Protein AF-A0A0B7NS24-F1 (afdb_monomer)

Secondary structure (DSSP, 8-state):
-------TT-GGG-HHHH---HHHHHHHHHSS-TTT--HHHHHHHHHHH-TTS---HHHHHHHHHHHHHHHHTT--HHHHHHHHHHT-TTEEEEEEE-TTS-EEEEEEEEHHHHHHTTS-EEEEEEE-TTS-EEEEEEEE-SSS-HHHHHHHHHHHHHHH-SS---SEEEE-S-HHHHHHHHHH-TTSEEEE-HHHHHHHHGGGGGTS---HHHHHHHHHHHHHHHHS--SHHHHHHHHHHHHTSGGG-----

Foldseek 3Di:
DDDDPPPPPPCCPDPVLLADDPVLVVVCVPPPPLVRDDLVVSVVVCCVVCVVGDHDSVSSVVVSVVVVCVLCVPPDPVVVVVVVQVPDPQKDWDFDADPVRHTDDIGMDGNVVVVLVVFDKAWDWDADPVRDIDGQDIDTFNDLALVSLLVVVLVCCVPVPPPHDAQEDEEAPSPSNVVSCCVNPVNHHYHHDPVNVLVVLVVCCVVLVDDPVVSVVLSVLVVCLVVVDPDPVSNVVSVCVSCPPPSNDDDPD

Sequence (253 aa):
MHNHPCEERDVVGHIANRTLSKKHLDFPREQIGVFSVKPAALLEALRHDFPENNFYIKSVYNAVAKLRAEVLDGRTPVQMLVDLVTGMTDYSFDIKFNQDGKMKCFFFAYNPSVERMKMPFLEAVGMNSENKTFFLCGCFLTNEAEEDYRWAIKKMKEICFIDISPSVIATDRELSLIAAINDELPQAVHLLCRWHRKKHNSKMKTRLNLSGKRINELLSMWTSAVHNSFTEDDWNENFAIFAGQPEFQFEDG

InterPro domains:
  IPR018289 MULE transposase domain [PF10551] (116-198)
  IPR052579 Zinc finger SWIM domain-containing protein [PTHR31569] (2-238)

Organism: NCBI:txid35722

Nearest PDB structures (foldseek):
  4fgs-assembly1_D  TM=4.160E-01  e=1.331E+00  Rhizobium etli CFN 42
  7rd1-assembly1_R  TM=3.097E-01  e=8.943E+00  Chimpanzee adenovirus Y25

Radius of gyration: 34.34 Å; Cα contacts (8 Å, |Δi|>4): 220; chains: 1; bounding box: 107×38×84 Å

pLDDT: mean 79.61, std 13.44, range [38.34, 95.75]

Mean predicted aligned error: 16.28 Å

Structure (mmCIF, N/CA/C/O backbone):
data_AF-A0A0B7NS24-F1
#
_entry.id   AF-A0A0B7NS24-F1
#
loop_
_atom_site.group_PDB
_atom_site.id
_atom_site.type_symbol
_atom_site.label_atom_id
_atom_site.label_alt_id
_atom_site.label_comp_id
_atom_site.label_asym_id
_atom_site.label_entity_id
_atom_site.label_seq_id
_atom_site.pdbx_PDB_ins_code
_atom_site.Cartn_x
_atom_site.Cartn_y
_atom_site.Cartn_z
_atom_site.occupancy
_atom_site.B_iso_or_equiv
_atom_site.auth_seq_id
_atom_site.auth_comp_id
_atom_site.auth_asym_id
_atom_site.auth_atom_id
_atom_site.pdbx_PDB_model_num
ATOM 1 N N . MET A 1 1 ? 62.484 12.732 -51.822 1.00 38.34 1 MET A N 1
ATOM 2 C CA . MET A 1 1 ? 62.609 11.552 -50.941 1.00 38.34 1 MET A CA 1
ATOM 3 C C . MET A 1 1 ? 62.855 12.062 -49.534 1.00 38.34 1 MET A C 1
ATOM 5 O O . MET A 1 1 ? 63.893 12.672 -49.318 1.00 38.34 1 MET A O 1
ATOM 9 N N . HIS A 1 2 ? 61.902 11.901 -48.616 1.00 40.22 2 HIS A N 1
ATOM 10 C CA . HIS A 1 2 ? 62.136 12.196 -47.201 1.00 40.22 2 HIS A CA 1
ATOM 11 C C . HIS A 1 2 ? 62.599 10.905 -46.526 1.00 40.22 2 HIS A C 1
ATOM 13 O O . HIS A 1 2 ? 61.880 9.911 -46.533 1.00 40.22 2 HIS A O 1
ATOM 19 N N . ASN A 1 3 ? 63.843 10.924 -46.048 1.00 53.75 3 ASN A N 1
ATOM 20 C CA . ASN A 1 3 ? 64.601 9.773 -45.570 1.00 53.75 3 ASN A CA 1
ATOM 21 C C . ASN A 1 3 ? 64.670 9.790 -44.033 1.00 53.75 3 ASN A C 1
ATOM 23 O O . ASN A 1 3 ? 65.737 9.973 -43.455 1.00 53.75 3 ASN A O 1
ATOM 27 N N . HIS A 1 4 ? 63.513 9.670 -43.381 1.00 59.62 4 HIS A N 1
ATOM 28 C CA . HIS A 1 4 ? 63.420 9.453 -41.937 1.00 59.62 4 HIS A CA 1
ATOM 29 C C . HIS A 1 4 ? 62.715 8.110 -41.694 1.00 59.62 4 HIS A C 1
ATOM 31 O O . HIS A 1 4 ? 61.704 7.850 -42.354 1.00 59.62 4 HIS A O 1
ATOM 37 N N . PRO A 1 5 ? 63.215 7.243 -40.794 1.00 47.03 5 PRO A N 1
ATOM 38 C CA . PRO A 1 5 ? 62.527 6.004 -40.442 1.00 47.03 5 PRO A CA 1
ATOM 39 C C . PRO A 1 5 ? 61.163 6.337 -39.826 1.00 47.03 5 PRO A C 1
ATOM 41 O O . PRO A 1 5 ? 61.061 7.226 -38.990 1.00 47.03 5 PRO A O 1
ATOM 44 N N . CYS A 1 6 ? 60.097 5.677 -40.273 1.00 46.72 6 CYS A N 1
ATOM 45 C CA . CYS A 1 6 ? 58.751 5.897 -39.743 1.00 46.72 6 CYS A CA 1
ATOM 46 C C . CYS A 1 6 ? 58.766 5.678 -38.220 1.00 46.72 6 CYS A C 1
ATOM 48 O O . CYS A 1 6 ? 58.981 4.554 -37.771 1.00 46.72 6 CYS A O 1
ATOM 50 N N . GLU A 1 7 ? 58.618 6.745 -37.429 1.00 44.41 7 GLU A N 1
ATOM 51 C CA . GLU A 1 7 ? 58.549 6.604 -35.977 1.00 44.41 7 GLU A CA 1
ATOM 52 C C . GLU A 1 7 ? 57.244 5.889 -35.624 1.00 44.41 7 GLU A C 1
ATOM 54 O O . GLU A 1 7 ? 56.155 6.357 -35.957 1.00 44.41 7 GLU A O 1
ATOM 59 N N . GLU A 1 8 ? 57.346 4.781 -34.891 1.00 48.16 8 GLU A N 1
ATOM 60 C CA . GLU A 1 8 ? 56.234 3.974 -34.362 1.00 48.16 8 GLU A CA 1
ATOM 61 C C . GLU A 1 8 ? 55.285 4.740 -33.410 1.00 48.16 8 GLU A C 1
ATOM 63 O O . GLU A 1 8 ? 54.467 4.137 -32.724 1.00 48.16 8 GLU A O 1
ATOM 68 N N . ARG A 1 9 ? 55.350 6.075 -33.338 1.00 44.09 9 ARG A N 1
ATOM 69 C CA . ARG A 1 9 ? 54.463 6.906 -32.508 1.00 44.09 9 ARG A CA 1
ATOM 70 C C . ARG A 1 9 ? 53.317 7.559 -33.274 1.00 44.09 9 ARG A C 1
ATOM 72 O O . ARG A 1 9 ? 52.380 8.027 -32.635 1.00 44.09 9 ARG A O 1
ATOM 79 N N . ASP A 1 10 ? 53.307 7.491 -34.605 1.00 44.72 10 ASP A N 1
ATOM 80 C CA . ASP A 1 10 ? 52.204 8.011 -35.434 1.00 44.72 10 ASP A CA 1
ATOM 81 C C . ASP A 1 10 ? 51.151 6.948 -35.818 1.00 44.72 10 ASP A C 1
ATOM 83 O O . ASP A 1 10 ? 50.311 7.132 -36.703 1.00 44.72 10 ASP A O 1
ATOM 87 N N . VAL A 1 11 ? 51.111 5.824 -35.094 1.00 47.53 11 VAL A N 1
ATOM 88 C CA . VAL A 1 11 ? 50.110 4.754 -35.298 1.00 47.53 11 VAL A CA 1
ATOM 89 C C . VAL A 1 11 ? 48.695 5.161 -34.864 1.00 47.53 11 VAL A C 1
ATOM 91 O O . VAL A 1 11 ? 47.718 4.491 -35.202 1.00 47.53 11 VAL A O 1
ATOM 94 N N . VAL A 1 12 ? 48.538 6.286 -34.159 1.00 46.81 12 VAL A N 1
ATOM 95 C CA . VAL A 1 12 ? 47.229 6.826 -33.735 1.00 46.81 12 VAL A CA 1
ATOM 96 C C . VAL A 1 12 ? 46.394 7.293 -34.944 1.00 46.81 12 VAL A C 1
ATOM 98 O O . VAL A 1 12 ? 45.161 7.346 -34.897 1.00 46.81 12 VAL A O 1
ATOM 101 N N . GLY A 1 13 ? 47.051 7.594 -36.070 1.00 43.78 13 GLY A N 1
ATOM 102 C CA . GLY A 1 13 ? 46.408 7.976 -37.327 1.00 43.78 13 GLY A CA 1
ATOM 103 C C . GLY A 1 13 ? 45.952 6.808 -38.207 1.00 43.78 13 GLY A C 1
ATOM 104 O O . GLY A 1 13 ? 45.160 7.033 -39.126 1.00 43.78 13 GLY A O 1
ATOM 105 N N . HIS A 1 14 ? 46.413 5.579 -37.946 1.00 52.12 14 HIS A N 1
ATOM 106 C CA . HIS A 1 14 ? 46.183 4.445 -38.841 1.00 52.12 14 HIS A CA 1
ATOM 107 C C . HIS A 1 14 ? 44.701 4.039 -38.883 1.00 52.12 14 HIS A C 1
ATOM 109 O O . HIS A 1 14 ? 44.049 3.865 -37.855 1.00 52.12 14 HIS A O 1
ATOM 115 N N . ILE A 1 15 ? 44.170 3.837 -40.095 1.00 49.62 15 ILE A N 1
ATOM 116 C CA . ILE A 1 15 ? 42.769 3.450 -40.363 1.00 49.62 15 ILE A CA 1
ATOM 117 C C . ILE A 1 15 ? 42.358 2.192 -39.571 1.00 49.62 15 ILE A C 1
ATOM 119 O O . ILE A 1 15 ? 41.221 2.096 -39.105 1.00 49.62 15 ILE A O 1
ATOM 123 N N . ALA A 1 16 ? 43.303 1.275 -39.343 1.00 49.06 16 ALA A N 1
ATOM 124 C CA . ALA A 1 16 ? 43.114 0.071 -38.534 1.00 49.06 16 ALA A CA 1
ATOM 125 C C . ALA A 1 16 ? 42.711 0.375 -37.074 1.00 49.06 16 ALA A C 1
ATOM 127 O O . ALA A 1 16 ? 41.849 -0.307 -36.533 1.00 49.06 16 ALA A O 1
ATOM 128 N N . ASN A 1 17 ? 43.234 1.454 -36.479 1.00 50.22 17 ASN A N 1
ATOM 129 C CA . ASN A 1 17 ? 42.941 1.872 -35.100 1.00 50.22 17 ASN A CA 1
ATOM 130 C C . ASN A 1 17 ? 41.692 2.766 -34.991 1.00 50.22 17 ASN A C 1
ATOM 132 O O . ASN A 1 17 ? 41.208 3.059 -33.900 1.00 50.22 17 ASN A O 1
ATOM 136 N N . ARG A 1 18 ? 41.138 3.212 -36.127 1.00 55.62 18 ARG A N 1
ATOM 137 C CA . ARG A 1 18 ? 39.944 4.074 -36.180 1.00 55.62 18 ARG A CA 1
ATOM 138 C C . ARG A 1 18 ? 38.639 3.306 -36.363 1.00 55.62 18 ARG A C 1
ATOM 140 O O . ARG A 1 18 ? 37.575 3.925 -36.272 1.00 55.62 18 ARG A O 1
ATOM 147 N N . THR A 1 19 ? 38.705 1.999 -36.606 1.00 58.78 19 THR A N 1
ATOM 148 C CA . THR A 1 19 ? 37.559 1.195 -37.040 1.00 58.78 19 THR A CA 1
ATOM 149 C C . THR A 1 19 ? 37.218 0.145 -35.987 1.00 58.78 19 THR A C 1
ATOM 151 O O . THR A 1 19 ? 38.017 -0.737 -35.688 1.00 58.78 19 THR A O 1
ATOM 154 N N . LEU A 1 20 ? 36.022 0.233 -35.402 1.00 70.4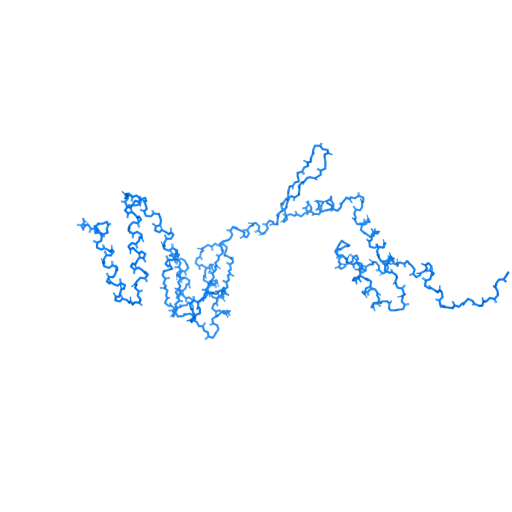4 20 LEU A N 1
ATOM 155 C CA . LEU A 1 20 ? 35.529 -0.786 -34.476 1.00 70.44 20 LEU A CA 1
ATOM 156 C C . LEU A 1 20 ? 35.141 -2.042 -35.271 1.00 70.44 20 LEU A C 1
ATOM 158 O O . LEU A 1 20 ? 34.358 -1.962 -36.218 1.00 70.44 20 LEU A O 1
ATOM 162 N N . SER A 1 21 ? 35.720 -3.188 -34.910 1.00 70.25 21 SER A N 1
ATOM 163 C CA . SER A 1 21 ? 35.422 -4.481 -35.529 1.00 70.25 21 SER A CA 1
ATOM 164 C C . SER A 1 21 ? 34.052 -5.003 -35.083 1.00 70.25 21 SER A C 1
ATOM 166 O O . SER A 1 21 ? 33.511 -4.554 -34.073 1.00 70.25 21 SER A O 1
ATOM 168 N N . LYS A 1 22 ? 33.503 -5.993 -35.802 1.00 68.31 22 LYS A N 1
ATOM 169 C CA . LYS A 1 22 ? 32.237 -6.651 -35.432 1.00 68.31 22 LYS A CA 1
ATOM 170 C C . LYS A 1 22 ? 32.274 -7.176 -33.985 1.00 68.31 22 LYS A C 1
ATOM 172 O O . LYS A 1 22 ? 31.376 -6.867 -33.218 1.00 68.31 22 LYS A O 1
ATOM 177 N N . LYS A 1 23 ? 33.403 -7.773 -33.584 1.00 70.44 23 LYS A N 1
ATOM 178 C CA . LYS A 1 23 ? 33.679 -8.261 -32.220 1.00 70.44 23 LYS A CA 1
ATOM 179 C C . LYS A 1 23 ? 33.574 -7.179 -31.135 1.00 70.44 23 LYS A C 1
ATOM 181 O O . LYS A 1 23 ? 33.154 -7.471 -30.026 1.00 70.44 23 LYS A O 1
ATOM 186 N N . HIS A 1 24 ? 33.938 -5.931 -31.445 1.00 71.75 24 HIS A N 1
ATOM 187 C CA . HIS A 1 24 ? 33.823 -4.802 -30.507 1.00 71.75 24 HIS A CA 1
ATOM 188 C C . HIS A 1 24 ? 32.382 -4.265 -30.401 1.00 71.75 24 HIS A C 1
ATOM 190 O O . HIS A 1 24 ? 32.064 -3.517 -29.480 1.00 71.75 24 HIS A O 1
ATOM 196 N N . LEU A 1 25 ? 31.522 -4.599 -31.369 1.00 69.19 25 LEU A N 1
ATOM 197 C CA . LEU A 1 25 ? 30.140 -4.123 -31.472 1.00 69.19 25 LEU A CA 1
ATOM 198 C C . LEU A 1 25 ? 29.107 -5.191 -31.091 1.00 69.19 25 LEU A C 1
ATOM 200 O O . LEU A 1 25 ? 27.937 -4.851 -30.925 1.00 69.19 25 LEU A O 1
ATOM 204 N N . ASP A 1 26 ? 29.526 -6.445 -30.916 1.00 69.44 26 ASP A N 1
ATOM 205 C CA . ASP A 1 26 ? 28.668 -7.528 -30.428 1.00 69.44 26 ASP A CA 1
ATOM 206 C C . ASP A 1 26 ? 28.283 -7.293 -28.947 1.00 69.44 26 ASP A C 1
ATOM 208 O O . ASP A 1 26 ? 27.108 -7.379 -28.599 1.00 69.44 26 ASP A O 1
ATOM 212 N N . PHE A 1 27 ? 29.212 -6.806 -28.110 1.00 63.75 27 PHE A N 1
ATOM 213 C CA . PHE A 1 27 ? 28.950 -6.425 -26.708 1.00 63.75 27 PHE A CA 1
ATOM 214 C C . PHE A 1 27 ? 27.787 -5.414 -26.526 1.00 63.75 27 PHE A C 1
ATOM 216 O O . PHE A 1 27 ? 26.841 -5.711 -25.792 1.00 63.75 27 PHE A O 1
ATOM 223 N N . PRO A 1 28 ? 27.764 -4.245 -27.210 1.00 61.16 28 PRO A N 1
ATOM 224 C CA . PRO A 1 28 ? 26.630 -3.319 -27.135 1.00 61.16 28 PRO A CA 1
ATOM 225 C C . PRO A 1 28 ? 25.365 -3.793 -27.869 1.00 61.16 28 PRO A C 1
ATOM 227 O O . PRO A 1 28 ? 24.331 -3.148 -27.725 1.00 61.16 28 PRO A O 1
ATOM 230 N N . ARG A 1 29 ? 25.414 -4.868 -28.669 1.00 63.94 29 ARG A N 1
ATOM 231 C CA . ARG A 1 29 ? 24.218 -5.468 -29.289 1.00 63.94 29 ARG A CA 1
ATOM 232 C C . ARG A 1 29 ? 23.531 -6.480 -28.373 1.00 63.94 29 ARG A C 1
ATOM 234 O O . ARG A 1 29 ? 22.312 -6.588 -28.430 1.00 63.94 29 ARG A O 1
ATOM 241 N N . GLU A 1 30 ? 24.294 -7.199 -27.554 1.00 61.00 30 GLU A N 1
ATOM 242 C CA . GLU A 1 30 ? 23.791 -8.338 -26.778 1.00 61.00 30 GLU A CA 1
ATOM 243 C C . GLU A 1 30 ? 23.270 -7.972 -25.381 1.00 61.00 30 GLU A C 1
ATOM 245 O O . GLU A 1 30 ? 22.311 -8.590 -24.927 1.00 61.00 30 GLU A O 1
ATOM 250 N N . GLN A 1 31 ? 23.853 -6.982 -24.690 1.00 50.72 31 GLN A N 1
ATOM 251 C CA . GLN A 1 31 ? 23.530 -6.751 -23.267 1.00 50.72 31 GLN A CA 1
ATOM 252 C C . GLN A 1 31 ? 22.796 -5.448 -22.939 1.00 50.72 31 GLN A C 1
ATOM 254 O O . GLN A 1 31 ? 22.268 -5.306 -21.837 1.00 50.72 31 GLN A O 1
ATOM 259 N N . ILE A 1 32 ? 22.738 -4.474 -23.846 1.00 49.44 32 ILE A N 1
ATOM 260 C CA . ILE A 1 32 ? 22.174 -3.154 -23.542 1.00 49.44 32 ILE A CA 1
ATOM 261 C C . ILE A 1 32 ? 21.506 -2.644 -24.807 1.00 49.44 32 ILE A C 1
ATOM 263 O O . ILE A 1 32 ? 22.181 -2.473 -25.815 1.00 49.44 32 ILE A O 1
ATOM 267 N N . GLY A 1 33 ? 20.198 -2.370 -24.778 1.00 63.25 33 GLY A N 1
ATOM 268 C CA . GLY A 1 33 ? 19.506 -1.794 -25.933 1.00 63.25 33 GLY A CA 1
ATOM 269 C C . GLY A 1 33 ? 20.330 -0.646 -26.531 1.00 63.25 33 GLY A C 1
ATOM 270 O O . GLY A 1 33 ? 20.747 0.265 -25.814 1.00 63.25 33 GLY A O 1
ATOM 271 N N . VAL A 1 34 ? 20.610 -0.697 -27.835 1.00 68.06 34 VAL A N 1
ATOM 272 C CA . VAL A 1 34 ? 21.547 0.202 -28.551 1.00 68.06 34 VAL A CA 1
ATOM 273 C C . VAL A 1 34 ? 21.231 1.704 -28.339 1.00 68.06 34 VAL A C 1
ATOM 275 O O . VAL A 1 34 ? 22.093 2.582 -28.471 1.00 68.06 34 VAL A O 1
ATOM 278 N N . PHE A 1 35 ? 19.994 2.022 -27.946 1.00 70.12 35 PHE A N 1
ATOM 279 C CA . PHE A 1 35 ? 19.533 3.372 -27.604 1.00 70.12 35 PHE A CA 1
ATOM 280 C C . PHE A 1 35 ? 19.874 3.824 -26.177 1.00 70.12 35 PHE A C 1
ATOM 282 O O . PHE A 1 35 ? 20.049 5.019 -25.956 1.00 70.12 35 PHE A O 1
ATOM 289 N N . SER A 1 36 ? 20.030 2.897 -25.231 1.00 69.38 36 SER A N 1
ATOM 290 C CA . SER A 1 36 ? 20.415 3.162 -23.834 1.00 69.38 36 SER A CA 1
ATOM 291 C C . SER A 1 36 ? 21.931 3.280 -23.622 1.00 69.38 36 SER A C 1
ATOM 293 O O . SER A 1 36 ? 22.371 3.791 -22.591 1.00 69.38 36 SER A O 1
ATOM 295 N N . VAL A 1 37 ? 22.748 2.859 -24.594 1.00 75.81 37 VAL A N 1
ATOM 296 C CA . VAL A 1 37 ? 24.214 2.909 -24.485 1.00 75.81 37 VAL A CA 1
ATOM 297 C C . VAL A 1 37 ? 24.724 4.350 -24.578 1.00 75.81 37 VAL A C 1
ATOM 299 O O . VAL A 1 37 ? 24.565 5.028 -25.600 1.00 75.81 37 VAL A O 1
ATOM 302 N N . LYS A 1 38 ? 25.398 4.809 -23.516 1.00 82.06 38 LYS A N 1
ATOM 303 C CA . LYS A 1 38 ? 26.161 6.065 -23.517 1.00 82.06 38 LYS A CA 1
ATOM 304 C C . LYS A 1 38 ? 27.541 5.824 -24.151 1.00 82.06 38 LYS A C 1
ATOM 306 O O . LYS A 1 38 ? 28.277 4.975 -23.651 1.00 82.06 38 LYS A O 1
ATOM 311 N N . PRO A 1 39 ? 27.951 6.589 -25.183 1.00 84.81 39 PRO A N 1
ATOM 312 C CA . PRO A 1 39 ? 29.238 6.382 -25.861 1.00 84.81 39 PRO A CA 1
ATOM 313 C C . P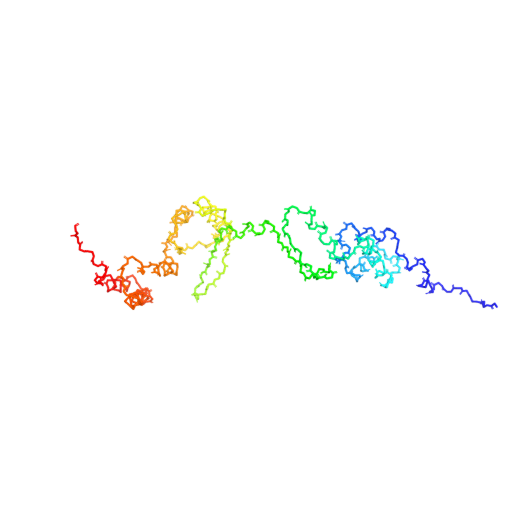RO A 1 39 ? 30.469 6.457 -24.947 1.00 84.81 39 PRO A C 1
ATOM 315 O O . PRO A 1 39 ? 31.442 5.753 -25.185 1.00 84.81 39 PRO A O 1
ATOM 318 N N . ALA A 1 40 ? 30.428 7.269 -23.886 1.00 84.50 40 ALA A N 1
ATOM 319 C CA . ALA A 1 40 ? 31.512 7.347 -22.904 1.00 84.50 40 ALA A CA 1
ATOM 320 C C . ALA A 1 40 ? 31.650 6.060 -22.068 1.00 84.50 40 ALA A C 1
ATOM 322 O O . ALA A 1 40 ? 32.758 5.558 -21.920 1.00 84.50 40 ALA A O 1
ATOM 323 N N . ALA A 1 41 ? 30.531 5.498 -21.597 1.00 83.00 41 ALA A N 1
ATOM 324 C CA . ALA A 1 41 ? 30.524 4.238 -20.850 1.00 83.00 41 ALA A CA 1
ATOM 325 C C . ALA A 1 41 ? 30.964 3.059 -21.732 1.00 83.00 41 ALA A C 1
ATOM 327 O O . ALA A 1 41 ? 31.712 2.192 -21.296 1.00 83.00 41 ALA A O 1
ATOM 328 N N . LEU A 1 42 ? 30.562 3.065 -23.009 1.00 81.69 42 LEU A N 1
ATOM 329 C CA . LEU A 1 42 ? 31.033 2.074 -23.975 1.00 81.69 42 LEU A CA 1
ATOM 330 C C . LEU A 1 42 ? 32.542 2.194 -24.232 1.00 81.69 42 LEU A C 1
ATOM 332 O O . LEU A 1 42 ? 33.219 1.181 -24.339 1.00 81.69 42 LEU A O 1
ATOM 336 N N . LEU A 1 43 ? 33.085 3.413 -24.318 1.00 84.00 43 LEU A N 1
ATOM 337 C CA . LEU A 1 43 ? 34.528 3.609 -24.479 1.00 84.00 43 LEU A CA 1
ATOM 338 C C . LEU A 1 43 ? 35.316 3.077 -23.273 1.00 84.00 43 LEU A C 1
ATOM 340 O O . LEU A 1 43 ? 36.392 2.516 -23.457 1.00 84.00 43 LEU A O 1
ATOM 344 N N . GLU A 1 44 ? 34.798 3.269 -22.062 1.00 83.75 44 GLU A N 1
ATOM 345 C CA . GLU A 1 44 ? 35.409 2.754 -20.835 1.00 83.75 44 GLU A CA 1
ATOM 346 C C . GLU A 1 44 ? 35.435 1.221 -20.821 1.00 83.75 44 GLU A C 1
ATOM 348 O O . GLU A 1 44 ? 36.505 0.639 -20.651 1.00 83.75 44 GLU A O 1
ATOM 353 N N . ALA A 1 45 ? 34.305 0.577 -21.132 1.00 82.38 45 ALA A N 1
ATOM 354 C CA . ALA A 1 45 ? 34.222 -0.879 -21.261 1.00 82.38 45 ALA A CA 1
ATOM 355 C C . ALA A 1 45 ? 35.181 -1.424 -22.335 1.00 82.38 45 ALA A C 1
ATOM 357 O O . ALA A 1 45 ? 35.932 -2.363 -22.091 1.00 82.38 45 ALA A O 1
ATOM 358 N N . LEU A 1 46 ? 35.241 -0.780 -23.506 1.00 81.00 46 LEU A N 1
ATOM 359 C CA . LEU A 1 46 ? 36.143 -1.192 -24.586 1.00 81.00 46 LEU A CA 1
ATOM 360 C C . LEU A 1 46 ? 37.624 -1.088 -24.196 1.00 81.00 46 LEU A C 1
ATOM 362 O O . LEU A 1 46 ? 38.409 -1.948 -24.583 1.00 81.00 46 LEU A O 1
ATOM 366 N N . ARG A 1 47 ? 38.020 -0.060 -23.436 1.00 84.50 47 ARG A N 1
ATOM 367 C CA . ARG A 1 47 ? 39.404 0.088 -22.948 1.00 84.50 47 ARG A CA 1
ATOM 368 C C . ARG A 1 47 ? 39.769 -0.953 -21.897 1.00 84.50 47 ARG A C 1
ATOM 370 O O . ARG A 1 47 ? 40.921 -1.367 -21.854 1.00 84.50 47 ARG A O 1
ATOM 377 N N . HIS A 1 48 ? 38.811 -1.339 -21.061 1.00 83.62 48 HIS A N 1
ATOM 378 C CA . HIS A 1 48 ? 39.003 -2.391 -20.071 1.00 83.62 48 HIS A CA 1
ATOM 379 C C . HIS A 1 48 ? 39.190 -3.760 -20.743 1.00 83.62 48 HIS A C 1
ATOM 381 O O . HIS A 1 48 ? 40.145 -4.469 -20.438 1.00 83.62 48 HIS A O 1
ATOM 387 N N . ASP A 1 49 ? 38.322 -4.101 -21.697 1.00 81.31 49 ASP A N 1
ATOM 388 C CA . ASP A 1 49 ? 38.291 -5.439 -22.303 1.00 81.31 49 ASP A CA 1
ATOM 389 C C . ASP A 1 49 ? 39.326 -5.626 -23.424 1.00 81.31 49 ASP A C 1
ATOM 391 O O . ASP A 1 49 ? 39.719 -6.751 -23.738 1.00 81.31 49 ASP A O 1
ATOM 395 N N . PHE A 1 50 ? 39.794 -4.529 -24.028 1.00 81.81 50 PHE A N 1
ATOM 396 C CA . PHE A 1 50 ? 40.795 -4.535 -25.097 1.00 81.81 50 PHE A CA 1
ATOM 397 C C . PHE A 1 50 ? 41.895 -3.488 -24.825 1.00 81.81 50 PHE A C 1
ATOM 399 O O . PHE A 1 50 ? 42.000 -2.502 -25.561 1.00 81.81 50 PHE A O 1
ATOM 406 N N . PRO A 1 51 ? 42.731 -3.682 -23.787 1.00 79.81 51 PRO A N 1
ATOM 407 C CA . PRO A 1 51 ? 43.722 -2.691 -23.353 1.00 79.81 51 PRO A CA 1
ATOM 408 C C . PRO A 1 51 ? 44.826 -2.435 -24.390 1.00 79.81 51 PRO A C 1
ATOM 410 O O . PRO A 1 51 ? 45.381 -1.342 -24.444 1.00 79.81 51 PRO A O 1
ATOM 413 N N . GLU A 1 52 ? 45.094 -3.415 -25.257 1.00 77.06 52 GLU A N 1
ATOM 414 C CA . GLU A 1 52 ? 46.071 -3.320 -26.352 1.00 77.06 52 GLU A CA 1
ATOM 4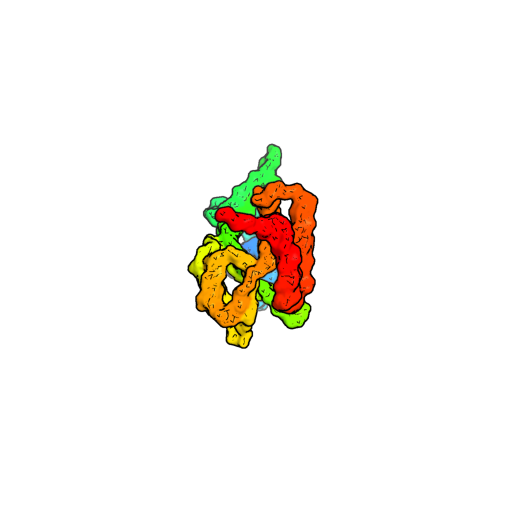15 C C . GLU A 1 52 ? 45.601 -2.415 -27.509 1.00 77.06 52 GLU A C 1
ATOM 417 O O . GLU A 1 52 ? 46.382 -2.043 -28.386 1.00 77.06 52 GLU A O 1
ATOM 422 N N . ASN A 1 53 ? 44.317 -2.037 -27.527 1.00 73.62 53 ASN A N 1
ATOM 423 C CA . ASN A 1 53 ? 43.717 -1.260 -28.604 1.00 73.62 53 ASN A CA 1
ATOM 424 C C . ASN A 1 53 ? 43.521 0.202 -28.185 1.00 73.62 53 ASN A C 1
ATOM 426 O O . ASN A 1 53 ? 42.905 0.515 -27.166 1.00 73.62 53 ASN A O 1
ATOM 430 N N . ASN A 1 54 ? 43.954 1.137 -29.034 1.00 74.94 54 ASN A N 1
ATOM 431 C CA . ASN A 1 54 ? 43.745 2.560 -28.781 1.00 74.94 54 ASN A CA 1
ATOM 432 C C . ASN A 1 54 ? 42.435 3.055 -29.416 1.00 74.94 54 ASN A C 1
ATOM 434 O O . ASN A 1 54 ? 42.372 3.336 -30.614 1.00 74.94 54 ASN A O 1
ATOM 438 N N . PHE A 1 55 ? 41.374 3.167 -28.613 1.00 78.06 55 PHE A N 1
ATOM 439 C CA . PHE A 1 55 ? 40.059 3.609 -29.085 1.00 78.06 55 PHE A CA 1
ATOM 440 C C . PHE A 1 55 ? 39.880 5.127 -29.023 1.00 78.06 55 PHE A C 1
ATOM 442 O O . PHE A 1 55 ? 40.003 5.762 -27.969 1.00 78.06 55 PHE A O 1
ATOM 449 N N . TYR A 1 56 ? 39.468 5.702 -30.152 1.00 81.56 56 TYR A N 1
ATOM 450 C CA . TYR A 1 56 ? 39.091 7.106 -30.246 1.00 81.56 56 TYR A CA 1
ATOM 451 C C . TYR A 1 56 ? 37.591 7.300 -30.001 1.00 81.56 56 TYR A C 1
ATOM 453 O O . TYR A 1 56 ? 36.751 6.667 -30.644 1.00 81.56 56 TYR A O 1
ATOM 461 N N . ILE A 1 57 ? 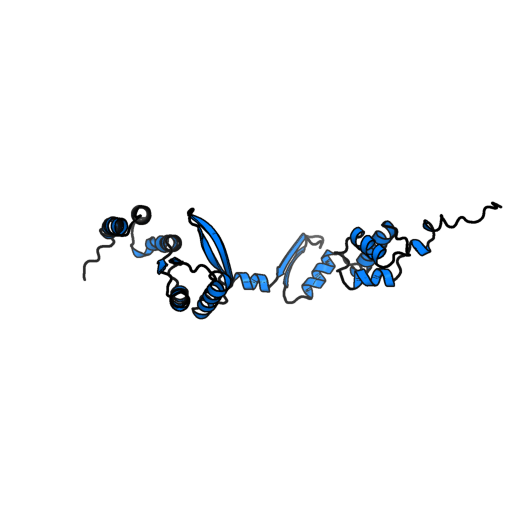37.236 8.233 -29.115 1.00 80.81 57 ILE A N 1
ATOM 462 C CA . ILE A 1 57 ? 35.841 8.475 -28.716 1.00 80.81 57 ILE A CA 1
ATOM 463 C C . ILE A 1 57 ? 34.925 8.783 -29.913 1.00 80.81 57 ILE A C 1
ATOM 465 O O . ILE A 1 57 ? 33.794 8.306 -29.961 1.00 80.81 57 ILE A O 1
ATOM 469 N N . LYS A 1 58 ? 35.407 9.510 -30.933 1.00 81.38 58 LYS A N 1
ATOM 470 C CA . LYS A 1 58 ? 34.614 9.815 -32.139 1.00 81.38 58 LYS A CA 1
ATOM 471 C C . LYS A 1 58 ? 34.266 8.555 -32.934 1.00 81.38 58 LYS A C 1
ATOM 473 O O . LYS A 1 58 ? 33.178 8.478 -33.496 1.00 81.38 58 LYS A O 1
ATOM 478 N N . SER A 1 59 ? 35.156 7.561 -32.958 1.00 80.75 59 SER A N 1
ATOM 479 C CA . SER A 1 59 ? 34.884 6.267 -33.593 1.00 80.75 59 SER A CA 1
ATOM 480 C C . SER A 1 59 ? 33.783 5.509 -32.852 1.00 80.75 59 SER A C 1
ATOM 482 O O . SER A 1 59 ? 32.919 4.924 -33.500 1.00 80.75 59 SER A O 1
ATOM 484 N N . VAL A 1 60 ? 33.749 5.598 -31.517 1.00 81.19 60 VAL A N 1
ATOM 485 C CA . VAL A 1 60 ? 32.665 5.036 -30.692 1.00 81.19 60 VAL A CA 1
ATOM 486 C C . VAL A 1 60 ? 31.337 5.740 -30.975 1.00 81.19 60 VAL A C 1
ATOM 488 O O . VAL A 1 60 ? 30.339 5.071 -31.227 1.00 81.19 60 VAL A O 1
ATOM 491 N N . TYR A 1 61 ? 31.318 7.076 -31.027 1.00 83.75 61 TYR A N 1
ATOM 492 C CA . TYR A 1 61 ? 30.118 7.835 -31.405 1.00 83.75 61 TYR A CA 1
ATOM 493 C C . TYR A 1 61 ? 29.586 7.432 -32.785 1.00 83.75 61 TYR A C 1
ATOM 495 O O . TYR A 1 61 ? 28.395 7.156 -32.924 1.00 83.75 61 TYR A O 1
ATOM 503 N N . ASN A 1 62 ? 30.459 7.360 -33.792 1.00 84.25 62 ASN A N 1
ATOM 504 C CA . ASN A 1 62 ? 30.074 6.990 -35.152 1.00 84.25 62 ASN A CA 1
ATOM 505 C C . ASN A 1 62 ? 29.548 5.552 -35.230 1.00 84.25 62 ASN A C 1
ATOM 507 O O . ASN A 1 62 ? 28.564 5.298 -35.921 1.00 84.25 62 ASN A O 1
ATOM 511 N N . ALA A 1 63 ? 30.172 4.616 -34.513 1.00 82.88 63 ALA A N 1
ATOM 512 C CA . ALA A 1 63 ? 29.718 3.233 -34.486 1.00 82.88 63 ALA A CA 1
ATOM 513 C C . ALA A 1 63 ? 28.368 3.086 -33.780 1.00 82.88 63 ALA A C 1
ATOM 515 O O . ALA A 1 63 ? 27.484 2.428 -34.316 1.00 82.88 63 ALA A O 1
ATOM 516 N N . VAL A 1 64 ? 28.159 3.756 -32.642 1.00 81.19 64 VAL A N 1
ATOM 517 C CA . VAL A 1 64 ? 26.853 3.784 -31.964 1.00 81.19 64 VAL A CA 1
ATOM 518 C C . VAL A 1 64 ? 25.789 4.423 -32.857 1.00 81.19 64 VAL A C 1
ATOM 520 O O . VAL A 1 64 ? 24.678 3.911 -32.941 1.00 81.19 64 VAL A O 1
ATOM 523 N N . ALA A 1 65 ? 26.111 5.506 -33.568 1.00 83.88 65 ALA A N 1
ATOM 524 C CA . ALA A 1 65 ? 25.186 6.129 -34.514 1.00 83.88 65 ALA A CA 1
ATOM 525 C C . ALA A 1 65 ? 24.819 5.184 -35.670 1.00 83.88 65 ALA A C 1
ATOM 527 O O . ALA A 1 65 ? 23.643 5.072 -36.013 1.00 83.88 65 ALA A O 1
ATOM 528 N N . LYS A 1 66 ? 25.801 4.461 -36.222 1.00 84.81 66 LYS A N 1
ATOM 529 C CA . LYS A 1 66 ? 25.576 3.450 -37.261 1.00 84.81 66 LYS A CA 1
ATOM 530 C C . LYS A 1 66 ? 24.716 2.295 -36.747 1.00 84.81 66 LYS A C 1
ATOM 532 O O . LYS A 1 66 ? 23.747 1.939 -37.402 1.00 84.81 66 LYS A O 1
ATOM 537 N N . LEU A 1 67 ? 25.011 1.774 -35.556 1.00 81.69 67 LEU A N 1
ATOM 538 C CA . LEU A 1 67 ? 24.211 0.731 -34.913 1.00 81.69 67 LEU A CA 1
ATOM 539 C C . LEU A 1 67 ? 22.769 1.190 -34.675 1.00 81.69 67 LEU A C 1
ATOM 541 O O . LEU A 1 67 ? 21.839 0.445 -34.950 1.00 81.69 67 LEU A O 1
ATOM 545 N N . ARG A 1 68 ? 22.560 2.425 -34.205 1.00 82.75 68 ARG A N 1
ATOM 546 C CA . ARG A 1 68 ? 21.210 2.988 -34.048 1.00 82.75 68 ARG A CA 1
ATOM 547 C C . ARG A 1 68 ? 20.490 3.075 -35.387 1.00 82.75 68 ARG A C 1
ATOM 549 O O . ARG A 1 68 ? 19.332 2.697 -35.450 1.00 82.75 68 ARG A O 1
ATOM 556 N N . ALA A 1 69 ? 21.160 3.532 -36.444 1.00 83.56 69 ALA A N 1
ATOM 557 C CA . ALA A 1 69 ? 20.574 3.588 -37.781 1.00 83.56 69 ALA A CA 1
ATOM 558 C C . ALA A 1 69 ? 20.205 2.192 -38.320 1.00 83.56 69 ALA A C 1
ATOM 560 O O . ALA A 1 69 ? 19.136 2.040 -38.901 1.00 83.56 69 ALA A O 1
ATOM 561 N N . GLU A 1 70 ? 21.047 1.181 -38.077 1.00 84.56 70 GLU A N 1
ATOM 562 C CA . GLU A 1 70 ? 20.769 -0.223 -38.413 1.00 84.56 70 GLU A CA 1
ATOM 563 C C . GLU A 1 70 ? 19.558 -0.766 -37.640 1.00 84.56 70 GLU A C 1
ATOM 565 O O . GLU A 1 70 ? 18.691 -1.393 -38.235 1.00 84.56 70 GLU A O 1
ATOM 570 N N . VAL A 1 71 ? 19.460 -0.497 -36.332 1.00 79.81 71 VAL A N 1
ATOM 571 C CA . VAL A 1 71 ? 18.322 -0.946 -35.507 1.00 79.81 71 VAL A CA 1
ATOM 572 C C . VAL A 1 71 ? 17.026 -0.216 -35.878 1.00 79.81 71 VAL A C 1
ATOM 574 O O . VAL A 1 71 ? 15.952 -0.816 -35.877 1.00 79.81 71 VAL A O 1
ATOM 577 N N . LEU A 1 72 ? 17.114 1.076 -36.203 1.00 82.25 72 LEU A N 1
ATOM 578 C CA . LEU A 1 72 ? 15.975 1.861 -36.673 1.00 82.25 72 LEU A CA 1
ATOM 579 C C . LEU A 1 72 ? 15.457 1.368 -38.028 1.00 82.25 72 LEU A C 1
ATOM 581 O O . LEU A 1 72 ? 14.255 1.453 -38.267 1.00 82.25 72 LEU A O 1
ATOM 585 N N . ASP A 1 73 ? 16.326 0.840 -38.892 1.00 85.25 73 ASP A N 1
ATOM 586 C CA . ASP A 1 73 ? 15.965 0.308 -40.213 1.00 85.25 73 ASP A CA 1
ATOM 587 C C . ASP A 1 73 ? 15.103 1.294 -41.029 1.00 85.25 73 ASP A C 1
ATOM 589 O O . ASP A 1 73 ? 14.002 1.002 -41.488 1.00 85.25 73 ASP A O 1
ATOM 593 N N . GLY A 1 74 ? 15.553 2.551 -41.095 1.00 81.12 74 GLY A N 1
ATOM 594 C CA . GLY A 1 74 ? 14.840 3.632 -41.789 1.00 81.12 74 GLY A CA 1
ATOM 595 C C . GLY A 1 74 ? 13.633 4.221 -41.043 1.00 81.12 74 GLY A C 1
ATOM 596 O O . GLY A 1 74 ? 13.095 5.238 -41.483 1.00 81.12 74 GLY A O 1
ATOM 597 N N . ARG A 1 75 ? 13.232 3.658 -39.897 1.00 79.69 75 ARG A N 1
ATOM 598 C CA . ARG A 1 75 ? 12.183 4.214 -39.029 1.00 79.69 75 ARG A CA 1
ATOM 599 C C . ARG A 1 75 ? 12.722 5.330 -38.138 1.00 79.69 75 ARG A C 1
ATOM 601 O O . ARG A 1 75 ? 13.903 5.415 -37.812 1.00 79.69 75 ARG A O 1
ATOM 608 N N . THR A 1 76 ? 11.829 6.186 -37.670 1.00 82.06 76 THR A N 1
ATOM 609 C CA . THR A 1 76 ? 12.123 7.082 -36.548 1.00 82.06 76 THR A CA 1
ATOM 610 C C . THR A 1 76 ? 12.112 6.297 -35.227 1.00 82.06 76 THR A C 1
ATOM 612 O O . THR A 1 76 ? 11.411 5.288 -35.125 1.00 82.06 76 THR A O 1
ATOM 615 N N . PRO A 1 77 ? 12.812 6.760 -34.173 1.00 79.19 77 PRO A N 1
ATOM 616 C CA . PRO A 1 77 ? 12.756 6.122 -32.852 1.00 79.19 77 PRO A CA 1
ATOM 617 C C . PRO A 1 77 ? 11.333 5.958 -32.307 1.00 79.19 77 PRO A C 1
ATOM 619 O O . PRO A 1 77 ? 11.030 4.986 -31.626 1.00 79.19 77 PRO A O 1
ATOM 622 N N . VAL A 1 78 ? 10.450 6.897 -32.646 1.00 77.12 78 VAL A N 1
ATOM 623 C CA . VAL A 1 78 ? 9.033 6.852 -32.284 1.00 77.12 78 VAL A CA 1
ATOM 624 C C . VAL A 1 78 ? 8.300 5.738 -33.026 1.00 77.12 78 VAL A C 1
ATOM 626 O O . VAL A 1 78 ? 7.558 4.999 -32.399 1.00 77.12 78 VAL A O 1
ATOM 629 N N . GLN A 1 79 ? 8.511 5.583 -34.334 1.00 76.38 79 GLN A N 1
ATOM 630 C CA . GLN A 1 79 ? 7.911 4.480 -35.094 1.00 76.38 79 GLN A CA 1
ATOM 631 C C . GLN A 1 79 ? 8.385 3.123 -34.568 1.00 76.38 79 GLN A C 1
ATOM 633 O O . GLN A 1 79 ? 7.568 2.239 -34.364 1.00 76.38 79 GLN A O 1
ATOM 638 N N . MET A 1 80 ? 9.674 2.988 -34.248 1.00 80.94 80 MET A N 1
ATOM 639 C CA . MET A 1 80 ? 10.194 1.772 -33.620 1.00 80.94 80 MET A CA 1
ATOM 640 C C . MET A 1 80 ? 9.552 1.508 -32.247 1.00 80.94 80 MET A C 1
ATOM 642 O O . MET A 1 80 ? 9.234 0.364 -31.936 1.00 80.94 80 MET A O 1
ATOM 646 N N . LEU A 1 81 ? 9.352 2.546 -31.426 1.00 80.00 81 LEU A N 1
ATOM 647 C CA . LEU A 1 81 ? 8.642 2.422 -30.150 1.00 80.00 81 LEU A CA 1
ATOM 648 C C . LEU A 1 81 ? 7.199 1.950 -30.361 1.00 80.00 81 LEU A C 1
ATOM 650 O O . LEU A 1 81 ? 6.743 1.064 -29.648 1.00 80.00 81 LEU A O 1
ATOM 654 N N . VAL A 1 82 ? 6.496 2.514 -31.343 1.00 81.00 82 VAL A N 1
ATOM 655 C CA . VAL A 1 82 ? 5.131 2.107 -31.694 1.00 81.00 82 VAL A CA 1
ATOM 656 C C . VAL A 1 82 ? 5.098 0.652 -32.146 1.00 81.00 82 VAL A C 1
ATOM 658 O O . VAL A 1 82 ? 4.280 -0.101 -31.633 1.00 81.00 82 VAL A O 1
ATOM 661 N N . ASP A 1 83 ? 6.001 0.229 -33.032 1.00 81.44 83 ASP A N 1
ATOM 662 C CA . ASP A 1 83 ? 6.089 -1.164 -33.488 1.00 81.44 83 ASP A CA 1
ATOM 663 C C . ASP A 1 83 ? 6.327 -2.121 -32.312 1.00 81.44 83 ASP A C 1
ATOM 665 O O . ASP A 1 83 ? 5.690 -3.169 -32.205 1.00 81.44 83 ASP A O 1
ATOM 669 N N . LEU A 1 84 ? 7.220 -1.733 -31.398 1.00 80.50 84 LEU A N 1
ATOM 670 C CA . LEU A 1 84 ? 7.572 -2.517 -30.221 1.00 80.50 84 LEU A CA 1
ATOM 671 C C . LEU A 1 84 ? 6.386 -2.662 -29.261 1.00 80.50 84 LEU A C 1
ATOM 673 O O . LEU A 1 84 ? 6.096 -3.774 -28.832 1.00 80.50 84 LEU A O 1
ATOM 677 N N . VAL A 1 85 ? 5.673 -1.570 -28.974 1.00 80.44 85 VAL A N 1
ATOM 678 C CA . VAL A 1 85 ? 4.487 -1.596 -28.104 1.00 80.44 85 VAL A CA 1
ATOM 679 C C . VAL A 1 85 ? 3.299 -2.279 -28.798 1.00 80.44 85 VAL A C 1
ATOM 681 O O . VAL A 1 85 ? 2.518 -2.951 -28.137 1.00 80.44 85 VAL A O 1
ATOM 684 N N . THR A 1 86 ? 3.187 -2.203 -30.128 1.00 82.00 86 THR A N 1
ATOM 685 C CA . THR A 1 86 ? 2.164 -2.937 -30.902 1.00 82.00 86 THR A CA 1
ATOM 686 C C . THR A 1 86 ? 2.347 -4.451 -30.793 1.00 82.00 86 THR A C 1
ATOM 688 O O . THR A 1 86 ? 1.369 -5.194 -30.785 1.00 82.00 86 THR A O 1
ATOM 691 N N . GLY A 1 87 ? 3.594 -4.920 -30.689 1.00 80.94 87 GLY A N 1
ATOM 692 C CA . GLY A 1 87 ? 3.910 -6.334 -30.478 1.00 80.94 87 GLY A CA 1
ATOM 693 C C . GLY A 1 87 ? 3.694 -6.832 -29.043 1.00 80.94 87 GLY A C 1
ATOM 694 O O . GLY A 1 87 ? 3.843 -8.026 -28.793 1.00 80.94 87 GLY A O 1
ATOM 695 N N . MET A 1 88 ? 3.366 -5.943 -28.104 1.00 84.06 88 MET A N 1
ATOM 696 C CA . MET A 1 88 ? 3.228 -6.239 -26.681 1.00 84.06 88 MET A CA 1
ATOM 697 C C . MET A 1 88 ? 1.751 -6.321 -26.278 1.00 84.06 88 MET A C 1
ATOM 699 O O . MET A 1 88 ? 0.981 -5.391 -26.493 1.00 84.06 88 MET A O 1
ATOM 703 N N . THR A 1 89 ? 1.333 -7.431 -25.665 1.00 84.56 89 THR A N 1
ATOM 704 C CA . THR A 1 89 ? -0.064 -7.637 -25.219 1.00 84.56 89 THR A CA 1
ATOM 705 C C . THR A 1 89 ? -0.366 -7.012 -23.855 1.00 84.56 89 THR A C 1
ATOM 707 O O . THR A 1 89 ? -1.517 -6.837 -23.463 1.00 84.56 89 THR A O 1
ATOM 710 N N . ASP A 1 90 ? 0.678 -6.706 -23.099 1.00 89.50 90 ASP A N 1
ATOM 711 C CA . ASP A 1 90 ? 0.665 -6.141 -21.754 1.00 89.50 90 ASP A CA 1
ATOM 712 C C . ASP A 1 90 ? 0.602 -4.609 -21.743 1.00 89.50 90 ASP A C 1
ATOM 714 O O . ASP A 1 90 ? 0.543 -4.012 -20.670 1.00 89.50 90 ASP A O 1
ATOM 718 N N . TYR A 1 91 ? 0.546 -3.962 -22.909 1.00 87.31 91 TYR A N 1
ATOM 719 C CA . TYR A 1 91 ? 0.392 -2.517 -23.030 1.00 87.31 91 TYR A CA 1
ATOM 720 C C . TYR A 1 91 ? -0.872 -2.148 -23.806 1.00 87.31 91 TYR A C 1
ATOM 722 O O . TYR A 1 91 ? -1.213 -2.752 -24.817 1.00 87.31 91 TYR A O 1
ATOM 730 N N . SER A 1 92 ? -1.552 -1.105 -23.343 1.00 87.62 92 SER A N 1
ATOM 731 C CA . SER A 1 92 ? -2.554 -0.375 -24.117 1.00 87.62 92 SER A CA 1
ATOM 732 C C . SER A 1 92 ? -1.939 0.937 -24.569 1.00 87.62 92 SER A C 1
ATOM 734 O O . SER A 1 92 ? -1.289 1.611 -23.772 1.00 87.62 92 SER A O 1
ATOM 736 N N . PHE A 1 93 ? -2.143 1.339 -25.818 1.00 89.19 93 PHE A N 1
ATOM 737 C CA . PHE A 1 93 ? -1.627 2.609 -26.317 1.00 89.19 93 PHE A CA 1
ATOM 738 C C . PHE A 1 93 ? -2.574 3.232 -27.337 1.00 89.19 93 PHE A C 1
ATOM 740 O O . PHE A 1 93 ? -3.401 2.548 -27.934 1.00 89.19 93 PHE A O 1
ATOM 747 N N . ASP A 1 94 ? -2.449 4.542 -27.516 1.00 89.06 94 ASP A N 1
ATOM 748 C CA . ASP A 1 94 ? -3.154 5.287 -28.551 1.00 89.06 94 ASP A CA 1
ATOM 749 C C . ASP A 1 94 ? -2.270 6.419 -29.085 1.00 89.06 94 ASP A C 1
ATOM 751 O O . ASP A 1 94 ? -1.407 6.964 -28.384 1.00 89.06 94 ASP A O 1
ATOM 755 N N . ILE A 1 95 ? -2.468 6.765 -30.354 1.00 88.25 95 ILE A N 1
ATOM 756 C CA . ILE A 1 95 ? -1.625 7.707 -31.079 1.00 88.25 95 ILE A CA 1
ATOM 757 C C . ILE A 1 95 ? -2.492 8.762 -31.739 1.00 88.25 95 ILE A C 1
ATOM 759 O O . ILE A 1 95 ? -3.296 8.494 -32.628 1.00 88.25 95 ILE A O 1
ATOM 763 N N . LYS A 1 96 ? -2.259 10.016 -31.360 1.00 87.81 96 LYS A N 1
ATOM 764 C CA . LYS A 1 96 ? -2.910 11.156 -31.996 1.00 87.81 96 LYS A CA 1
ATOM 765 C C . LYS A 1 96 ? -2.010 11.714 -33.082 1.00 87.81 96 LYS A C 1
ATOM 767 O O . LYS A 1 96 ? -0.905 12.156 -32.775 1.00 87.81 96 LYS A O 1
ATOM 772 N N . PHE A 1 97 ? -2.501 11.786 -34.314 1.00 86.38 97 PHE A N 1
ATOM 773 C CA . PHE A 1 97 ? -1.815 12.435 -35.436 1.00 86.38 97 PHE A CA 1
ATOM 774 C C . PHE A 1 97 ? -2.350 13.857 -35.679 1.00 86.38 97 PHE A C 1
ATOM 776 O O . PHE A 1 97 ? -3.455 14.208 -35.255 1.00 86.38 97 PHE A O 1
ATOM 783 N N . ASN A 1 98 ? -1.545 14.709 -36.313 1.00 88.00 98 ASN A N 1
ATOM 784 C CA . ASN A 1 98 ? -1.978 16.000 -36.845 1.00 88.00 98 ASN A CA 1
ATOM 785 C C . ASN A 1 98 ? -2.549 15.841 -38.274 1.00 88.00 98 ASN A C 1
ATOM 787 O O . ASN A 1 98 ? -2.570 14.743 -38.825 1.00 88.00 98 ASN A O 1
ATOM 791 N N . GLN A 1 99 ? -3.001 16.945 -38.878 1.00 89.00 99 GLN A N 1
ATOM 792 C CA . GLN A 1 99 ? -3.562 16.950 -40.239 1.00 89.00 99 GLN A CA 1
ATOM 793 C C . GLN A 1 99 ? -2.544 16.543 -41.324 1.00 89.00 99 GLN A C 1
ATOM 795 O O . GLN A 1 99 ? -2.947 16.037 -42.364 1.00 89.00 99 GLN A 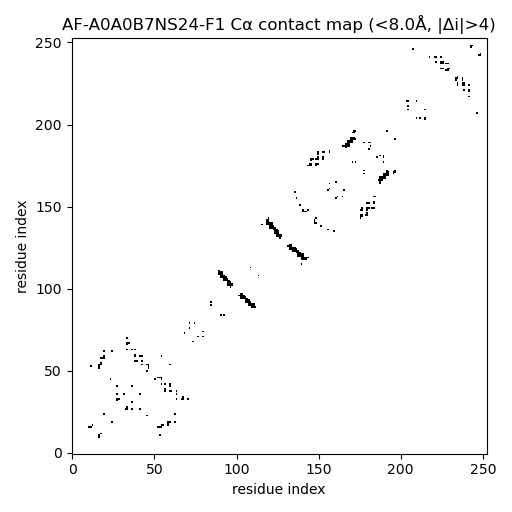O 1
ATOM 800 N N . ASP A 1 100 ? -1.242 16.689 -41.058 1.00 88.12 100 ASP A N 1
ATOM 801 C CA . ASP A 1 100 ? -0.152 16.306 -41.968 1.00 88.12 100 ASP A CA 1
ATOM 802 C C . ASP A 1 100 ? 0.308 14.846 -41.777 1.00 88.12 100 ASP A C 1
ATOM 804 O O . ASP A 1 100 ? 1.353 14.451 -42.294 1.00 88.12 100 ASP A O 1
ATOM 808 N N . GLY A 1 101 ? -0.400 14.053 -40.962 1.00 78.12 101 GLY A N 1
ATOM 809 C CA . GLY A 1 101 ? -0.027 12.670 -40.645 1.00 78.12 101 GLY A CA 1
ATOM 810 C C . GLY A 1 101 ? 1.174 12.527 -39.700 1.00 78.12 101 GLY A C 1
ATOM 811 O O . GLY A 1 101 ? 1.665 11.420 -39.486 1.00 78.12 101 GLY A O 1
ATOM 812 N N . LYS A 1 102 ? 1.658 13.617 -39.093 1.00 79.81 102 LYS A N 1
ATOM 813 C CA . LYS A 1 102 ? 2.713 13.582 -38.069 1.00 79.81 102 LYS A CA 1
ATOM 814 C C . LYS A 1 102 ? 2.122 13.275 -36.701 1.00 79.81 102 LYS A C 1
ATOM 816 O O . LYS A 1 102 ? 1.110 13.849 -36.302 1.00 79.81 102 LYS A O 1
ATOM 821 N N . MET A 1 103 ? 2.787 12.406 -35.947 1.00 80.69 103 MET A N 1
ATOM 822 C CA . MET A 1 103 ? 2.390 12.103 -34.575 1.00 80.69 103 MET A CA 1
ATOM 823 C C . MET A 1 103 ? 2.452 13.363 -33.697 1.00 80.69 103 MET A C 1
ATOM 825 O O . MET A 1 103 ? 3.464 14.059 -33.656 1.00 80.69 103 MET A O 1
ATOM 829 N N . LYS A 1 104 ? 1.367 13.630 -32.971 1.00 85.56 104 LYS A N 1
ATOM 830 C CA . LYS A 1 104 ? 1.207 14.730 -32.014 1.00 85.56 104 LYS A CA 1
ATOM 831 C C . LYS A 1 104 ? 1.240 14.244 -30.565 1.00 85.56 104 LYS A C 1
ATOM 833 O O . LYS A 1 104 ? 1.802 14.931 -29.717 1.00 85.56 104 LYS A O 1
ATOM 838 N N . CYS A 1 105 ? 0.628 13.097 -30.268 1.00 82.56 105 CYS A N 1
ATOM 839 C CA . CYS A 1 105 ? 0.622 12.510 -28.926 1.00 82.56 105 CYS A CA 1
ATOM 840 C C . CYS A 1 105 ? 0.799 10.995 -29.011 1.00 82.56 105 CYS A C 1
ATOM 842 O O . CYS A 1 105 ? 0.232 10.366 -29.900 1.00 82.56 105 CYS A O 1
ATOM 844 N N . PHE A 1 106 ? 1.536 10.441 -28.055 1.00 85.38 106 PHE A N 1
ATOM 845 C CA . PHE A 1 106 ? 1.663 9.008 -27.825 1.00 85.38 106 PHE A CA 1
ATOM 846 C C . PHE A 1 106 ? 1.222 8.737 -26.387 1.00 85.38 106 PHE A C 1
ATOM 848 O O . PHE A 1 106 ? 1.850 9.231 -25.449 1.00 85.38 106 PHE A O 1
ATOM 855 N N . PHE A 1 107 ? 0.109 8.033 -26.223 1.00 84.62 107 PHE A N 1
ATOM 856 C CA . PHE A 1 107 ? -0.395 7.581 -24.933 1.00 84.62 107 PHE A CA 1
ATOM 857 C C . PHE A 1 107 ? -0.102 6.095 -24.806 1.00 84.62 107 PHE A C 1
ATOM 859 O O . PHE A 1 107 ? -0.378 5.353 -25.738 1.00 84.62 107 PHE A O 1
ATOM 866 N N . PHE A 1 108 ? 0.420 5.654 -23.668 1.00 87.75 108 PHE A N 1
ATOM 867 C CA . PHE A 1 108 ? 0.595 4.236 -23.382 1.00 87.75 108 PHE A CA 1
ATOM 868 C C . PHE A 1 108 ? 0.385 3.973 -21.892 1.00 87.75 108 PHE A C 1
ATOM 870 O O . PHE A 1 108 ? 0.648 4.835 -21.051 1.00 87.75 108 PHE A O 1
ATOM 877 N N . ALA A 1 109 ? -0.086 2.777 -21.572 1.00 85.62 109 ALA A N 1
ATOM 878 C CA . ALA A 1 109 ? -0.308 2.300 -20.222 1.00 85.62 109 ALA A CA 1
ATOM 879 C C . ALA A 1 109 ? 0.069 0.821 -20.143 1.00 85.62 109 ALA A C 1
ATOM 881 O O . ALA A 1 109 ? -0.295 0.035 -21.013 1.00 85.62 109 ALA A O 1
ATOM 882 N N . TYR A 1 110 ? 0.789 0.448 -19.088 1.00 86.94 110 TYR A N 1
ATOM 883 C CA . TYR A 1 110 ? 1.085 -0.948 -18.786 1.00 86.94 110 TYR A CA 1
ATOM 884 C C . TYR A 1 110 ? -0.135 -1.577 -18.106 1.00 86.94 110 TYR A C 1
ATOM 886 O O . TYR A 1 110 ? -0.509 -1.177 -16.999 1.00 86.94 110 TYR A O 1
ATOM 894 N N . ASN A 1 111 ? -0.772 -2.535 -18.775 1.00 86.44 111 ASN A N 1
ATOM 895 C CA . ASN A 1 111 ? -2.046 -3.131 -18.375 1.00 86.44 111 ASN A CA 1
ATOM 896 C C . ASN A 1 111 ? -2.001 -3.695 -16.944 1.00 86.44 111 ASN A C 1
ATOM 898 O O . ASN A 1 111 ? -2.878 -3.335 -16.159 1.00 86.44 111 ASN A O 1
ATOM 902 N N . PRO A 1 112 ? -0.958 -4.439 -16.519 1.00 85.88 112 PRO A N 1
ATOM 903 C CA . PRO A 1 112 ? -0.880 -4.928 -15.143 1.00 85.88 112 PRO A CA 1
ATOM 904 C C . PRO A 1 112 ? -0.804 -3.812 -14.092 1.00 85.88 112 PRO A C 1
ATOM 906 O O . PRO A 1 112 ? -1.316 -3.971 -12.987 1.00 85.88 112 PRO A O 1
ATOM 909 N N . SER A 1 113 ? -0.203 -2.658 -14.404 1.00 83.75 113 SER A N 1
ATOM 910 C CA . SER A 1 113 ? -0.248 -1.497 -13.500 1.00 83.75 113 SER A CA 1
ATOM 911 C C . SER A 1 113 ? -1.655 -0.913 -13.395 1.00 83.75 113 SER A C 1
ATOM 913 O O . SER A 1 113 ? -2.070 -0.540 -12.302 1.00 83.75 113 SER A O 1
ATOM 915 N N . VAL A 1 114 ? -2.400 -0.857 -14.502 1.00 82.31 114 VAL A N 1
ATOM 916 C CA . VAL A 1 114 ? -3.796 -0.388 -14.515 1.00 82.31 114 VAL A CA 1
ATOM 917 C C . VAL A 1 114 ? -4.705 -1.345 -13.741 1.00 82.31 114 VAL A C 1
ATOM 919 O O . VAL A 1 114 ? -5.587 -0.903 -13.010 1.00 82.31 114 VAL A O 1
ATOM 922 N N . GLU A 1 115 ? -4.483 -2.652 -13.853 1.00 81.62 115 GLU A N 1
ATOM 923 C CA . GLU A 1 115 ? -5.202 -3.658 -13.065 1.00 81.62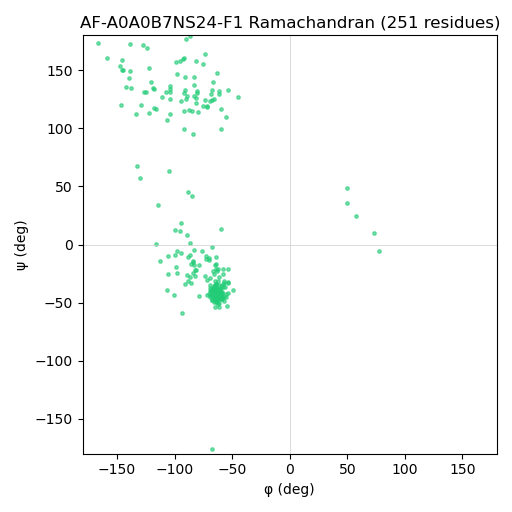 115 GLU A CA 1
ATOM 924 C C . GLU A 1 115 ? -4.919 -3.513 -11.569 1.00 81.62 115 GLU A C 1
ATOM 926 O O . GLU A 1 115 ? -5.854 -3.508 -10.771 1.00 81.62 115 GLU A O 1
ATOM 931 N N . ARG A 1 116 ? -3.659 -3.277 -11.184 1.00 80.44 116 ARG A N 1
ATOM 932 C CA . ARG A 1 116 ? -3.283 -3.003 -9.786 1.00 80.44 116 ARG A CA 1
ATOM 933 C C . ARG A 1 116 ? -3.942 -1.749 -9.216 1.00 80.44 116 ARG A C 1
ATOM 935 O O . ARG A 1 116 ? -4.186 -1.705 -8.019 1.00 80.44 116 ARG A O 1
ATOM 942 N N . MET A 1 117 ? -4.291 -0.754 -10.036 1.00 76.44 117 MET A N 1
ATOM 943 C CA . MET A 1 117 ? -5.062 0.407 -9.560 1.00 76.44 117 MET A CA 1
ATOM 944 C C . MET A 1 117 ? -6.481 0.042 -9.100 1.00 76.44 117 MET A C 1
ATOM 946 O O . MET A 1 117 ? -7.114 0.840 -8.413 1.00 76.44 117 MET A O 1
ATOM 950 N N . LYS A 1 118 ? -6.997 -1.130 -9.489 1.00 80.69 118 LYS A N 1
ATOM 951 C CA . LYS A 1 118 ? -8.300 -1.641 -9.041 1.00 80.69 118 LYS A CA 1
ATOM 952 C C . LYS A 1 118 ? -8.201 -2.454 -7.748 1.00 80.69 118 LYS A C 1
ATOM 954 O O . LYS A 1 118 ? -9.237 -2.772 -7.175 1.00 80.69 118 LYS A O 1
ATOM 959 N N . MET A 1 119 ? -6.989 -2.799 -7.309 1.00 86.75 119 MET A N 1
ATOM 960 C CA . MET A 1 119 ? -6.758 -3.558 -6.084 1.00 86.75 119 MET A CA 1
ATOM 961 C C . MET A 1 119 ? -6.825 -2.628 -4.865 1.00 86.75 119 MET A C 1
ATOM 963 O O . MET A 1 119 ? -6.153 -1.589 -4.866 1.00 86.75 119 MET A O 1
ATOM 967 N N . PRO A 1 120 ? -7.586 -2.984 -3.815 1.00 88.00 120 PRO A N 1
ATOM 968 C CA . PRO A 1 120 ? -7.537 -2.286 -2.538 1.00 88.00 120 PRO A CA 1
ATOM 969 C C . PRO A 1 120 ? -6.104 -2.202 -2.006 1.00 88.00 120 PRO A C 1
ATOM 971 O O . PRO A 1 120 ? -5.370 -3.191 -1.993 1.00 88.00 120 PRO A O 1
ATOM 974 N N . PHE A 1 121 ? -5.697 -1.015 -1.565 1.00 90.62 121 PHE A N 1
ATOM 975 C CA . PHE A 1 121 ? -4.400 -0.809 -0.932 1.00 90.62 121 PHE A CA 1
ATOM 976 C C . PHE A 1 121 ? -4.593 -0.673 0.577 1.00 90.62 121 PHE A C 1
ATOM 978 O O . PHE A 1 121 ? -5.179 0.303 1.045 1.00 90.62 121 PHE A O 1
ATOM 985 N N . LEU A 1 122 ? -4.103 -1.658 1.329 1.00 92.31 122 LEU A N 1
ATOM 986 C CA . LEU A 1 122 ? -4.060 -1.609 2.783 1.00 92.31 122 LEU A CA 1
ATOM 987 C C . LEU A 1 122 ? -2.766 -0.922 3.212 1.00 92.31 122 LEU A C 1
ATOM 989 O O . LEU A 1 122 ? -1.673 -1.442 2.986 1.00 92.31 122 LEU A O 1
ATOM 993 N N . GLU A 1 123 ? -2.905 0.228 3.860 1.00 93.62 123 GLU A N 1
ATOM 994 C CA . GLU A 1 123 ? -1.802 1.001 4.421 1.00 93.62 123 GLU A CA 1
ATOM 995 C C . GLU A 1 123 ? -1.805 0.900 5.949 1.00 93.62 123 GLU A C 1
ATOM 997 O O . GLU A 1 123 ? -2.827 1.133 6.598 1.00 93.62 123 GLU A O 1
ATOM 1002 N N . ALA A 1 124 ? -0.643 0.599 6.527 1.00 92.38 124 ALA A N 1
ATOM 1003 C CA . ALA A 1 124 ? -0.412 0.642 7.961 1.00 92.38 124 ALA A CA 1
ATOM 1004 C C . ALA A 1 124 ? 0.533 1.798 8.305 1.00 92.38 124 ALA A C 1
ATOM 1006 O O . ALA A 1 124 ? 1.651 1.905 7.791 1.00 92.38 124 ALA A O 1
ATOM 1007 N N . VAL A 1 125 ? 0.090 2.644 9.231 1.00 92.75 125 VAL A N 1
ATOM 1008 C CA . VAL A 1 125 ? 0.869 3.765 9.763 1.00 92.75 125 VAL A CA 1
ATOM 1009 C C . VAL A 1 125 ? 1.097 3.571 11.255 1.00 92.75 125 VAL A C 1
ATOM 1011 O O . VAL A 1 125 ? 0.176 3.237 12.000 1.00 92.75 125 VAL A O 1
ATOM 1014 N N . GLY A 1 126 ? 2.337 3.770 11.689 1.00 90.31 126 GLY A N 1
ATOM 1015 C CA . GLY A 1 126 ? 2.714 3.768 13.096 1.00 90.31 126 GLY A CA 1
ATOM 1016 C C . GLY A 1 126 ? 2.660 5.171 13.691 1.00 90.31 126 GLY A C 1
ATOM 1017 O O . GLY A 1 126 ? 2.713 6.170 12.971 1.00 90.31 126 GLY A O 1
ATOM 1018 N N . MET A 1 127 ? 2.590 5.246 15.018 1.00 88.56 127 MET A N 1
ATOM 1019 C CA . MET A 1 127 ? 2.744 6.481 15.782 1.00 88.56 127 MET A CA 1
ATOM 1020 C C . MET A 1 127 ? 3.827 6.273 16.836 1.00 88.56 127 MET A C 1
ATOM 1022 O O . MET A 1 127 ? 3.823 5.259 17.531 1.00 88.56 127 MET A O 1
ATOM 1026 N N . ASN A 1 128 ? 4.775 7.202 16.932 1.00 85.62 128 ASN A N 1
ATOM 1027 C CA . ASN A 1 128 ? 5.817 7.150 17.957 1.00 85.62 128 ASN A CA 1
ATOM 1028 C C . ASN A 1 128 ? 5.388 7.888 19.242 1.00 85.62 128 ASN A C 1
ATOM 1030 O O . ASN A 1 128 ? 4.339 8.529 19.291 1.00 85.62 128 ASN A O 1
ATOM 1034 N N . SER A 1 129 ? 6.231 7.848 20.278 1.00 84.75 129 SER A N 1
ATOM 1035 C CA . SER A 1 129 ? 5.983 8.512 21.570 1.00 84.75 129 SER A CA 1
ATOM 1036 C C . SER A 1 129 ? 5.917 10.045 21.502 1.00 84.75 129 SER A C 1
ATOM 1038 O O . SER A 1 129 ? 5.527 10.684 22.472 1.00 84.75 129 SER A O 1
ATOM 1040 N N . GLU A 1 130 ? 6.291 10.647 20.371 1.00 87.25 130 GLU A N 1
ATOM 1041 C CA . GLU A 1 130 ? 6.173 12.086 20.109 1.00 87.25 130 GLU A CA 1
ATOM 1042 C C . GLU A 1 130 ? 4.880 12.435 19.351 1.00 87.25 130 GLU A C 1
ATOM 1044 O O . GLU A 1 130 ? 4.748 13.547 18.838 1.00 87.25 130 GLU A O 1
ATOM 1049 N N . ASN A 1 131 ? 3.940 11.490 19.229 1.00 80.94 131 ASN A N 1
ATOM 1050 C CA . ASN A 1 131 ? 2.721 11.610 18.423 1.00 80.94 131 ASN A CA 1
ATOM 1051 C C . ASN A 1 131 ? 2.984 11.900 16.934 1.00 80.94 131 ASN A C 1
ATOM 1053 O O . ASN A 1 131 ? 2.127 12.449 16.238 1.00 80.94 131 ASN A O 1
ATOM 1057 N N . LYS A 1 132 ? 4.162 11.531 16.414 1.00 84.50 132 LYS A N 1
ATOM 1058 C CA . LYS A 1 132 ? 4.472 11.633 14.984 1.00 84.50 132 LYS A CA 1
ATOM 1059 C C . LYS A 1 132 ? 4.107 10.335 14.284 1.00 84.50 132 LYS A C 1
ATOM 1061 O O . LYS A 1 132 ? 4.457 9.248 14.748 1.00 84.50 132 LYS A O 1
ATOM 1066 N N . THR A 1 133 ? 3.418 10.462 13.156 1.00 89.50 133 THR A N 1
ATOM 1067 C CA . THR A 1 133 ? 3.078 9.328 12.300 1.00 89.50 133 THR A CA 1
ATOM 1068 C C . THR A 1 133 ? 4.234 8.978 11.373 1.00 89.50 133 THR A C 1
ATOM 1070 O O . THR A 1 133 ? 4.959 9.852 10.897 1.00 89.50 133 THR A O 1
ATOM 1073 N N . PHE A 1 134 ? 4.407 7.689 11.109 1.00 89.56 134 PHE A N 1
ATOM 1074 C CA . PHE A 1 134 ? 5.358 7.187 10.125 1.00 89.56 134 PHE A CA 1
ATOM 1075 C C . PHE A 1 134 ? 4.737 6.036 9.337 1.00 89.56 134 PHE A C 1
ATOM 1077 O O . PHE A 1 134 ? 3.889 5.301 9.844 1.00 89.56 134 PHE A O 1
ATOM 1084 N N . PHE A 1 135 ? 5.151 5.887 8.082 1.00 92.88 135 PHE A N 1
ATOM 1085 C CA . PHE A 1 135 ? 4.738 4.755 7.262 1.00 92.88 135 PHE A CA 1
ATOM 1086 C C . PHE A 1 135 ? 5.381 3.477 7.805 1.00 92.88 135 PHE A C 1
ATOM 1088 O O . PHE A 1 135 ? 6.605 3.420 7.932 1.00 92.88 135 PHE A O 1
ATOM 1095 N N . LEU A 1 136 ? 4.566 2.473 8.135 1.00 90.69 136 LEU A N 1
ATOM 1096 C CA . LEU A 1 136 ? 5.056 1.186 8.624 1.00 90.69 136 LEU A CA 1
ATOM 1097 C C . LEU A 1 136 ? 5.212 0.208 7.460 1.00 90.69 136 LEU A C 1
ATOM 1099 O O . LEU A 1 136 ? 6.304 -0.292 7.203 1.00 90.69 136 LEU A O 1
ATOM 1103 N N . CYS A 1 137 ? 4.116 -0.057 6.754 1.00 92.94 137 CYS A N 1
ATOM 1104 C CA . CYS A 1 137 ? 4.094 -0.907 5.571 1.00 92.94 137 CYS A CA 1
ATOM 1105 C C . CYS A 1 137 ? 2.772 -0.739 4.810 1.00 92.94 137 CYS A C 1
ATOM 1107 O O . CYS A 1 137 ? 1.840 -0.081 5.274 1.00 92.94 137 CYS A O 1
ATOM 1109 N N . GLY A 1 138 ? 2.680 -1.364 3.640 1.00 92.31 138 GLY A N 1
ATOM 1110 C CA . GLY A 1 138 ? 1.431 -1.457 2.901 1.00 92.31 138 GLY A CA 1
ATOM 1111 C C . GLY A 1 138 ? 1.448 -2.610 1.910 1.00 92.31 138 GLY A C 1
ATOM 1112 O O . GLY A 1 138 ? 2.512 -3.114 1.542 1.00 92.31 138 GLY A O 1
ATOM 1113 N N . CYS A 1 139 ? 0.265 -3.039 1.486 1.00 92.19 139 CYS A N 1
ATOM 1114 C CA . CYS A 1 139 ? 0.108 -4.119 0.520 1.00 92.19 139 CYS A CA 1
ATOM 1115 C C . CYS A 1 139 ? -1.130 -3.915 -0.356 1.00 92.19 139 CYS A C 1
ATOM 1117 O O . CYS A 1 139 ? -2.096 -3.266 0.041 1.00 92.19 139 CYS A O 1
ATOM 1119 N N . PHE A 1 140 ? -1.080 -4.472 -1.565 1.00 90.88 140 PHE A N 1
ATOM 1120 C CA . PHE A 1 140 ? -2.240 -4.559 -2.446 1.00 90.88 140 PHE A CA 1
ATOM 1121 C C . PHE A 1 140 ? -2.959 -5.873 -2.172 1.00 90.88 140 PHE A C 1
ATOM 1123 O O . PHE A 1 140 ? -2.338 -6.935 -2.238 1.00 90.88 140 PHE A O 1
ATOM 1130 N N . LEU A 1 141 ? -4.249 -5.788 -1.878 1.00 90.44 141 LEU A N 1
ATOM 1131 C CA . LEU A 1 141 ? -5.113 -6.935 -1.646 1.00 90.44 141 LEU A CA 1
ATOM 1132 C C . LEU A 1 141 ? -5.882 -7.256 -2.920 1.00 90.44 141 LEU A C 1
ATOM 1134 O O . LEU A 1 141 ? -6.203 -6.357 -3.697 1.00 90.44 141 LEU A O 1
ATOM 1138 N N . THR A 1 142 ? -6.158 -8.536 -3.161 1.00 85.31 142 THR A N 1
ATOM 1139 C CA . THR A 1 142 ? -6.964 -8.910 -4.329 1.00 85.31 142 THR A CA 1
ATOM 1140 C C . THR A 1 142 ? -8.409 -8.470 -4.139 1.00 85.31 142 THR A C 1
ATOM 1142 O O . THR A 1 142 ? -8.983 -7.873 -5.048 1.00 85.31 142 THR A O 1
ATOM 1145 N N . ASN A 1 143 ? -8.941 -8.677 -2.933 1.00 82.38 143 ASN A N 1
ATOM 1146 C CA . ASN A 1 143 ? -10.238 -8.202 -2.478 1.00 82.38 143 ASN A CA 1
ATOM 1147 C C . ASN A 1 143 ? -10.143 -7.695 -1.025 1.00 82.38 143 ASN A C 1
ATOM 1149 O O . ASN A 1 143 ? -9.129 -7.854 -0.351 1.00 82.38 143 ASN A O 1
ATOM 1153 N N . GLU A 1 144 ? -11.215 -7.081 -0.521 1.00 87.69 144 GLU A N 1
ATOM 1154 C CA . GLU A 1 144 ? -11.366 -6.725 0.902 1.00 87.69 144 GLU A CA 1
ATOM 1155 C C . GLU A 1 144 ? -11.992 -7.894 1.688 1.00 87.69 144 GLU A C 1
ATOM 1157 O O . GLU A 1 144 ? -12.945 -7.717 2.443 1.00 87.69 144 GLU A O 1
ATOM 1162 N N . ALA A 1 145 ? -11.507 -9.119 1.452 1.00 90.31 145 ALA A N 1
ATOM 1163 C CA . ALA A 1 145 ? -11.992 -10.323 2.121 1.00 90.31 145 ALA A CA 1
ATOM 1164 C C . ALA A 1 145 ? -11.167 -10.646 3.377 1.00 90.31 145 ALA A C 1
ATOM 1166 O O . ALA A 1 145 ? -10.020 -10.227 3.533 1.00 90.31 145 ALA A O 1
ATOM 1167 N N . GLU A 1 146 ? -11.739 -11.438 4.284 1.00 91.56 146 GLU A N 1
ATOM 1168 C CA . GLU A 1 146 ? -11.091 -11.784 5.556 1.00 91.56 146 GLU A CA 1
ATOM 1169 C C . GLU A 1 146 ? -9.764 -12.528 5.359 1.00 91.56 146 GLU A C 1
ATOM 1171 O O . GLU A 1 146 ? -8.791 -12.256 6.059 1.00 91.56 146 GLU A O 1
ATOM 1176 N N . GLU A 1 147 ? -9.692 -13.431 4.378 1.00 93.75 147 GLU A N 1
ATOM 1177 C CA . GLU A 1 147 ? -8.472 -14.183 4.068 1.00 93.75 147 GLU A CA 1
ATOM 1178 C C . GLU A 1 147 ? -7.327 -13.286 3.571 1.00 93.75 147 GLU A C 1
ATOM 1180 O O . GLU A 1 147 ? -6.179 -13.467 3.991 1.00 93.75 147 GLU A O 1
ATOM 1185 N N . ASP A 1 148 ? -7.647 -12.278 2.749 1.00 93.56 148 ASP A N 1
ATOM 1186 C CA . ASP A 1 148 ? -6.695 -11.285 2.249 1.00 93.56 148 ASP A CA 1
ATOM 1187 C C . ASP A 1 148 ? -6.121 -10.472 3.423 1.00 93.56 148 ASP A C 1
ATOM 1189 O O . ASP A 1 148 ? -4.901 -10.324 3.564 1.00 93.56 148 ASP A O 1
ATOM 1193 N N . TYR A 1 149 ? -6.994 -9.998 4.322 1.00 95.75 149 TYR A N 1
ATOM 1194 C CA . TYR A 1 149 ? -6.574 -9.264 5.514 1.00 95.75 149 TYR A CA 1
ATOM 1195 C C . TYR A 1 149 ? -5.761 -10.129 6.472 1.00 95.75 149 TYR A C 1
ATOM 1197 O O . TYR A 1 149 ? -4.725 -9.684 6.964 1.00 95.75 149 TYR A O 1
ATOM 1205 N N . ARG A 1 150 ? -6.169 -11.376 6.711 1.00 95.44 150 ARG A N 1
ATOM 1206 C CA . ARG A 1 150 ? -5.442 -12.308 7.580 1.00 95.44 150 ARG A CA 1
ATOM 1207 C C . ARG A 1 150 ? -4.020 -12.530 7.084 1.00 95.44 150 ARG A C 1
ATOM 1209 O O . ARG A 1 150 ? -3.075 -12.441 7.869 1.00 95.44 150 ARG A O 1
ATOM 1216 N N . TRP A 1 151 ? -3.846 -12.752 5.781 1.00 95.69 151 TRP A N 1
ATOM 1217 C CA . TRP A 1 151 ? -2.518 -12.859 5.183 1.00 95.69 151 TRP A CA 1
ATOM 1218 C C . TRP A 1 151 ? -1.692 -11.584 5.404 1.00 95.69 151 TRP A C 1
ATOM 1220 O O . TRP A 1 151 ? -0.536 -11.668 5.830 1.00 95.69 151 TRP A O 1
ATOM 1230 N N . ALA A 1 152 ? -2.282 -10.407 5.179 1.00 95.38 152 ALA A N 1
ATOM 1231 C CA . ALA A 1 152 ? -1.592 -9.130 5.336 1.00 95.38 152 ALA A CA 1
ATOM 1232 C C . ALA A 1 152 ? -1.167 -8.856 6.788 1.00 95.38 152 ALA A C 1
ATOM 1234 O O . ALA A 1 152 ? -0.014 -8.496 7.034 1.00 95.38 152 ALA A O 1
ATOM 1235 N N . ILE A 1 153 ? -2.063 -9.070 7.759 1.00 94.69 153 ILE A N 1
ATOM 1236 C CA . ILE A 1 153 ? -1.777 -8.885 9.189 1.00 94.69 153 ILE A CA 1
ATOM 1237 C C . ILE A 1 153 ? -0.716 -9.881 9.660 1.00 94.69 153 ILE A C 1
ATOM 1239 O O . ILE A 1 153 ? 0.214 -9.499 10.373 1.00 94.69 153 ILE A O 1
ATOM 1243 N N . LYS A 1 154 ? -0.780 -11.134 9.201 1.00 94.94 154 LYS A N 1
ATOM 1244 C CA . LYS A 1 154 ? 0.249 -12.134 9.493 1.00 94.94 154 LYS A CA 1
ATOM 1245 C C . LYS A 1 154 ? 1.621 -11.713 8.961 1.00 94.94 154 LYS A C 1
ATOM 1247 O O . LYS A 1 154 ? 2.611 -11.807 9.683 1.00 94.94 154 LYS A O 1
ATOM 1252 N N . LYS A 1 155 ? 1.695 -11.185 7.734 1.00 95.06 155 LYS A N 1
ATOM 1253 C CA . LYS A 1 155 ? 2.953 -10.664 7.169 1.00 95.06 155 LYS A CA 1
ATOM 1254 C C . LYS A 1 155 ? 3.472 -9.446 7.925 1.00 95.06 155 LYS A C 1
ATOM 1256 O O . LYS A 1 155 ? 4.669 -9.368 8.190 1.00 95.06 155 LYS A O 1
ATOM 1261 N N . MET A 1 156 ? 2.585 -8.542 8.333 1.00 93.00 156 MET A N 1
ATOM 1262 C CA . MET A 1 156 ? 2.927 -7.438 9.232 1.00 93.00 156 MET A CA 1
ATOM 1263 C C . MET A 1 156 ? 3.518 -7.941 10.547 1.00 93.00 156 MET A C 1
ATOM 1265 O O . MET A 1 156 ? 4.551 -7.447 10.980 1.00 93.00 156 MET A O 1
ATOM 1269 N N . LYS A 1 157 ? 2.913 -8.958 11.160 1.00 92.50 157 LYS A N 1
ATOM 1270 C CA . LYS A 1 157 ? 3.414 -9.554 12.399 1.00 92.50 157 LYS A CA 1
ATOM 1271 C C . LYS A 1 157 ? 4.807 -10.158 12.236 1.00 92.50 157 LYS A C 1
ATOM 1273 O O . LYS A 1 157 ? 5.675 -9.906 13.062 1.00 92.50 157 LYS A O 1
ATOM 1278 N N . GLU A 1 158 ? 5.025 -10.903 11.157 1.00 92.94 158 GLU A N 1
ATOM 1279 C CA . GLU A 1 158 ? 6.307 -11.550 10.856 1.00 92.94 158 GLU A CA 1
ATOM 1280 C C . GLU A 1 158 ? 7.437 -10.546 10.565 1.00 92.94 158 GLU A C 1
ATOM 1282 O O . GLU A 1 158 ? 8.583 -10.806 10.919 1.00 92.94 158 GLU A O 1
ATOM 1287 N N . ILE A 1 159 ? 7.132 -9.421 9.909 1.00 92.75 159 ILE A N 1
ATOM 1288 C CA . ILE A 1 159 ? 8.146 -8.478 9.405 1.00 92.75 159 ILE A CA 1
ATOM 1289 C C . ILE A 1 159 ? 8.308 -7.262 10.324 1.00 92.75 159 ILE A C 1
ATOM 1291 O O . ILE A 1 159 ? 9.426 -6.820 10.578 1.00 92.75 159 ILE A O 1
ATOM 1295 N N . CYS A 1 160 ? 7.202 -6.691 10.799 1.00 89.88 160 CYS A N 1
ATOM 1296 C CA . CYS A 1 160 ? 7.182 -5.412 11.504 1.00 89.88 160 CYS A CA 1
ATOM 1297 C C . CYS A 1 160 ? 7.160 -5.558 13.031 1.00 89.88 160 CYS A C 1
ATOM 1299 O O . CYS A 1 160 ? 7.583 -4.630 13.716 1.00 89.88 160 CYS A O 1
ATOM 1301 N N . PHE A 1 161 ? 6.671 -6.682 13.572 1.00 89.31 161 PHE A N 1
ATOM 1302 C CA . PHE A 1 161 ? 6.411 -6.847 15.012 1.00 89.31 161 PHE A CA 1
ATOM 1303 C C . PHE A 1 161 ? 7.302 -7.900 15.685 1.00 89.31 161 PHE A C 1
ATOM 1305 O O . PHE A 1 161 ? 6.865 -8.581 16.611 1.00 89.31 161 PHE A O 1
ATOM 1312 N N . ILE A 1 162 ? 8.551 -8.028 15.222 1.00 84.38 162 ILE A N 1
ATOM 1313 C CA . ILE A 1 162 ? 9.518 -9.022 15.721 1.00 84.38 162 ILE A CA 1
ATOM 1314 C C . ILE A 1 162 ? 9.827 -8.795 17.209 1.00 84.38 162 ILE A C 1
ATOM 1316 O O . ILE A 1 162 ? 9.690 -9.716 18.009 1.00 84.38 162 ILE A O 1
ATOM 1320 N N . ASP A 1 163 ? 10.189 -7.563 17.576 1.00 83.75 163 ASP A N 1
ATOM 1321 C CA . ASP A 1 163 ? 10.577 -7.214 18.952 1.00 83.75 163 ASP A CA 1
ATOM 1322 C C . ASP A 1 163 ? 9.495 -6.423 19.696 1.00 83.75 163 ASP A C 1
ATOM 1324 O O . ASP A 1 163 ? 9.429 -6.426 20.924 1.00 83.75 163 ASP A O 1
ATOM 1328 N N . ILE A 1 164 ? 8.646 -5.712 18.949 1.00 83.50 164 ILE A N 1
ATOM 1329 C CA . ILE A 1 164 ? 7.636 -4.805 19.491 1.00 83.50 164 ILE A CA 1
ATOM 1330 C C . ILE A 1 164 ? 6.317 -5.078 18.780 1.00 83.50 164 ILE A C 1
ATOM 1332 O O . ILE A 1 164 ? 6.163 -4.794 17.594 1.00 83.50 164 ILE A O 1
ATOM 1336 N N . SER A 1 165 ? 5.351 -5.607 19.527 1.00 86.75 165 SER A N 1
ATOM 1337 C CA . SER A 1 165 ? 3.969 -5.731 19.066 1.00 86.75 165 SER A CA 1
ATOM 1338 C C . SER A 1 165 ? 3.159 -4.490 19.448 1.00 86.75 165 SER A C 1
ATOM 1340 O O . SER A 1 165 ? 3.375 -3.928 20.525 1.00 86.75 165 SER A O 1
ATOM 1342 N N . PRO A 1 166 ? 2.219 -4.047 18.598 1.00 89.88 166 PRO A N 1
ATOM 1343 C CA . PRO A 1 166 ? 1.371 -2.911 18.918 1.00 89.88 166 PRO A CA 1
ATOM 1344 C C . PRO A 1 166 ? 0.421 -3.265 20.065 1.00 89.88 166 PRO A C 1
ATOM 1346 O O . PRO A 1 166 ? -0.299 -4.258 19.999 1.00 89.88 166 PRO A O 1
ATOM 1349 N N . SER A 1 167 ? 0.369 -2.419 21.094 1.00 89.50 167 SER A N 1
ATOM 1350 C CA . SER A 1 167 ? -0.623 -2.557 22.171 1.00 89.50 167 SER A CA 1
ATOM 1351 C C . SER A 1 167 ? -2.027 -2.150 21.721 1.00 89.50 167 SER A C 1
ATOM 1353 O O . SER A 1 167 ? -3.018 -2.612 22.278 1.00 89.50 167 SER A O 1
ATOM 1355 N N . VAL A 1 168 ? -2.114 -1.259 20.729 1.00 91.00 168 VAL A N 1
ATOM 1356 C CA . VAL A 1 168 ? -3.368 -0.695 20.223 1.00 91.00 168 VAL A CA 1
ATOM 1357 C C . VAL A 1 168 ? -3.313 -0.632 18.705 1.00 91.00 168 VAL A C 1
ATOM 1359 O O . VAL A 1 168 ? -2.325 -0.169 18.133 1.00 91.00 168 VAL A O 1
ATOM 1362 N N . ILE A 1 169 ? -4.394 -1.054 18.056 1.00 93.44 169 ILE A N 1
ATOM 1363 C CA . ILE A 1 169 ? -4.582 -0.944 16.609 1.00 93.44 169 ILE A CA 1
ATOM 1364 C C . ILE A 1 169 ? -5.891 -0.208 16.357 1.00 93.44 169 ILE A C 1
ATOM 1366 O O . ILE A 1 169 ? -6.918 -0.554 16.932 1.00 93.44 169 ILE A O 1
ATOM 1370 N N . ALA A 1 170 ? -5.864 0.797 15.481 1.00 92.19 170 ALA A N 1
ATOM 1371 C CA . ALA A 1 170 ? -7.053 1.552 15.110 1.00 92.19 170 ALA A CA 1
ATOM 1372 C C . ALA A 1 170 ? -7.358 1.412 13.614 1.00 92.19 170 ALA A C 1
ATOM 1374 O O . ALA A 1 170 ? -6.582 1.880 12.783 1.00 92.19 170 ALA A O 1
ATOM 1375 N N . THR A 1 171 ? -8.512 0.841 13.262 1.00 92.62 171 THR A N 1
ATOM 1376 C CA . THR A 1 171 ? -8.957 0.682 11.859 1.00 92.62 171 THR A CA 1
ATOM 1377 C C . THR A 1 171 ? -10.356 1.241 11.655 1.00 92.62 171 THR A C 1
ATOM 1379 O O . THR A 1 171 ? -11.021 1.643 12.604 1.00 92.62 171 THR A O 1
ATOM 1382 N N . ASP A 1 172 ? -10.840 1.321 10.421 1.00 87.25 172 ASP A N 1
ATOM 1383 C CA . ASP A 1 172 ? -12.263 1.573 10.207 1.00 87.25 172 ASP A CA 1
ATOM 1384 C C . ASP A 1 172 ? -13.131 0.382 10.667 1.00 87.25 172 ASP A C 1
ATOM 1386 O O . ASP A 1 172 ? -12.650 -0.581 11.270 1.00 87.25 172 ASP A O 1
ATOM 1390 N N . ARG A 1 173 ? -14.447 0.482 10.444 1.00 86.81 173 ARG A N 1
ATOM 1391 C CA . ARG A 1 173 ? -15.407 -0.559 10.832 1.00 86.81 173 ARG A CA 1
ATOM 1392 C C . ARG A 1 173 ? -15.508 -1.646 9.759 1.00 86.81 173 ARG A C 1
ATOM 1394 O O . ARG A 1 173 ? -16.626 -2.051 9.444 1.00 86.81 173 ARG A O 1
ATOM 1401 N N . GLU A 1 174 ? -14.383 -2.065 9.183 1.00 90.25 174 GLU A N 1
ATOM 1402 C CA . GLU A 1 174 ? -14.401 -3.186 8.255 1.00 90.25 174 GLU A CA 1
ATOM 1403 C C . GLU A 1 174 ? -14.321 -4.521 8.998 1.00 90.25 174 GLU A C 1
ATOM 1405 O O . GLU A 1 174 ? -13.338 -4.823 9.669 1.00 90.25 174 GLU A O 1
ATOM 1410 N N . LEU A 1 175 ? -15.393 -5.309 8.910 1.00 91.12 175 LEU A N 1
ATOM 1411 C CA . LEU A 1 175 ? -15.583 -6.503 9.736 1.00 91.12 175 LEU A CA 1
ATOM 1412 C C . LEU A 1 175 ? -14.553 -7.589 9.426 1.00 91.12 175 LEU A C 1
ATOM 1414 O O . LEU A 1 175 ? -14.051 -8.219 10.355 1.00 91.12 175 LEU A O 1
ATOM 1418 N N . SER A 1 176 ? -14.199 -7.760 8.154 1.00 93.44 176 SER A N 1
ATOM 1419 C CA . SER A 1 176 ? -13.212 -8.748 7.719 1.00 93.44 176 SER A CA 1
ATOM 1420 C C . SER A 1 176 ? -11.815 -8.407 8.248 1.00 93.44 176 SER A C 1
ATOM 1422 O O . SER A 1 176 ? -11.083 -9.280 8.711 1.00 93.44 176 SER A O 1
ATOM 1424 N N . LEU A 1 177 ? -11.459 -7.118 8.258 1.00 93.75 177 LEU A N 1
ATOM 1425 C CA . LEU A 1 177 ? -10.200 -6.637 8.831 1.00 93.75 177 LEU A CA 1
ATOM 1426 C C . LEU A 1 177 ? -10.179 -6.794 10.357 1.00 93.75 177 LEU A C 1
ATOM 1428 O O . LEU A 1 177 ? -9.171 -7.215 10.921 1.00 93.75 177 LEU A O 1
ATOM 1432 N N . ILE A 1 178 ? -11.295 -6.494 11.027 1.00 93.44 178 ILE A N 1
ATOM 1433 C CA . ILE A 1 178 ? -11.429 -6.665 12.480 1.00 93.44 178 ILE A CA 1
ATOM 1434 C C 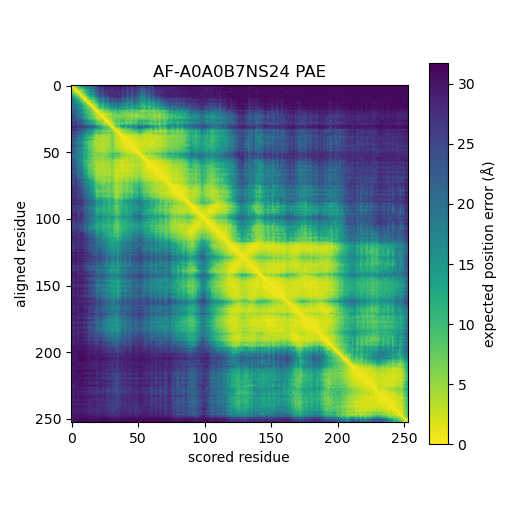. ILE A 1 178 ? -11.257 -8.136 12.870 1.00 93.44 178 ILE A C 1
ATOM 1436 O O . ILE A 1 178 ? -10.509 -8.432 13.800 1.00 93.44 178 ILE A O 1
ATOM 1440 N N . ALA A 1 179 ? -11.908 -9.054 12.152 1.00 94.12 179 ALA A N 1
ATOM 1441 C CA . ALA A 1 179 ? -11.773 -10.490 12.387 1.00 94.12 179 ALA A CA 1
ATOM 1442 C C . ALA A 1 179 ? -10.316 -10.953 12.222 1.00 94.12 179 ALA A C 1
ATOM 1444 O O . ALA A 1 179 ? -9.764 -11.592 13.117 1.00 94.12 179 ALA A O 1
ATOM 1445 N N . ALA A 1 180 ? -9.652 -10.537 11.140 1.00 95.06 180 ALA A N 1
ATOM 1446 C CA . ALA A 1 180 ? -8.243 -10.846 10.905 1.00 95.06 180 ALA A CA 1
ATOM 1447 C C . ALA A 1 180 ? -7.310 -10.316 12.013 1.00 95.06 180 ALA A C 1
ATOM 1449 O O . ALA A 1 180 ? -6.379 -11.011 12.420 1.00 95.06 180 ALA A O 1
ATOM 1450 N N . ILE A 1 181 ? -7.551 -9.101 12.520 1.00 94.44 181 ILE A N 1
ATOM 1451 C CA . ILE A 1 181 ? -6.765 -8.520 13.620 1.00 94.44 181 ILE A CA 1
ATOM 1452 C C . ILE A 1 181 ? -6.969 -9.307 14.913 1.00 94.44 181 ILE A C 1
ATOM 1454 O O . ILE A 1 181 ? -5.985 -9.624 15.577 1.00 94.44 181 ILE A O 1
ATOM 1458 N N . ASN A 1 182 ? -8.215 -9.635 15.257 1.00 93.38 182 ASN A N 1
ATOM 1459 C CA . ASN A 1 182 ? -8.523 -10.365 16.486 1.00 93.38 182 ASN A CA 1
ATOM 1460 C C . ASN A 1 182 ? -7.866 -11.749 16.511 1.00 93.38 182 ASN A C 1
ATOM 1462 O O . ASN A 1 182 ? -7.415 -12.193 17.565 1.00 93.38 182 ASN A O 1
ATOM 1466 N N . ASP A 1 183 ? -7.764 -12.400 15.356 1.00 93.88 183 ASP A N 1
ATOM 1467 C CA . ASP A 1 183 ? -7.157 -13.722 15.259 1.00 93.88 183 ASP A CA 1
ATOM 1468 C C . ASP A 1 183 ? -5.622 -13.676 15.267 1.00 93.88 183 ASP A C 1
ATOM 1470 O O . ASP A 1 183 ? -4.974 -14.463 15.958 1.00 93.88 183 ASP A O 1
ATOM 1474 N N . GLU A 1 184 ? -5.011 -12.762 14.507 1.00 94.44 184 GLU A N 1
ATOM 1475 C CA . GLU A 1 184 ? -3.551 -12.726 14.346 1.00 94.44 184 GLU A CA 1
ATOM 1476 C C . GLU A 1 184 ? -2.845 -11.912 15.446 1.00 94.44 184 GLU A C 1
ATOM 1478 O O . GLU A 1 184 ? -1.688 -12.193 15.793 1.00 94.44 184 GLU A O 1
ATOM 1483 N N . LEU A 1 185 ? -3.527 -10.918 16.022 1.00 92.25 185 LEU A N 1
ATOM 1484 C CA . LEU A 1 185 ? -3.023 -10.000 17.049 1.00 92.25 185 LEU A CA 1
ATOM 1485 C C . LEU A 1 185 ? -3.991 -9.904 18.250 1.00 92.25 185 LEU A C 1
ATOM 1487 O O . LEU A 1 185 ? -4.372 -8.801 18.639 1.00 92.25 185 LEU A O 1
ATOM 1491 N N . PRO A 1 186 ? -4.331 -11.026 18.918 1.00 91.75 186 PRO A N 1
ATOM 1492 C CA . PRO A 1 186 ? -5.342 -11.060 19.985 1.00 91.75 186 PRO A CA 1
ATOM 1493 C C . PRO A 1 186 ? -4.978 -10.240 21.232 1.00 91.75 186 PRO A C 1
ATOM 1495 O O . PRO A 1 186 ? -5.832 -9.966 22.067 1.00 91.75 186 PRO A O 1
ATOM 1498 N N . GLN A 1 187 ? -3.701 -9.881 21.390 1.00 90.62 187 GLN A N 1
ATOM 1499 C CA . GLN A 1 187 ? -3.214 -9.074 22.513 1.00 90.62 187 GLN A CA 1
ATOM 1500 C C . GLN A 1 187 ? -3.357 -7.567 22.267 1.00 90.62 187 GLN A C 1
ATOM 1502 O O . GLN A 1 187 ? -3.250 -6.781 23.206 1.00 90.62 187 GLN A O 1
ATOM 1507 N N . ALA A 1 188 ? -3.555 -7.151 21.013 1.00 91.94 188 ALA A N 1
ATOM 1508 C CA . ALA A 1 188 ? -3.729 -5.749 20.677 1.00 91.94 188 ALA A CA 1
ATOM 1509 C C . ALA A 1 188 ? -5.174 -5.330 20.959 1.00 91.94 188 ALA A C 1
ATOM 1511 O O . ALA A 1 188 ? -6.123 -5.979 20.520 1.00 91.94 188 ALA A O 1
ATOM 1512 N N . VAL A 1 189 ? -5.355 -4.201 21.640 1.00 92.19 189 VAL A N 1
ATOM 1513 C CA . VAL A 1 189 ? -6.680 -3.596 21.780 1.00 92.19 189 VAL A CA 1
ATOM 1514 C C . VAL A 1 189 ? -7.082 -3.003 20.433 1.00 92.19 189 VAL A C 1
ATOM 1516 O O . VAL A 1 189 ? -6.422 -2.095 19.918 1.00 92.19 189 VAL A O 1
ATOM 1519 N N . HIS A 1 190 ? -8.171 -3.510 19.857 1.00 92.31 190 HIS A N 1
ATOM 1520 C CA . HIS A 1 190 ? -8.740 -2.965 18.629 1.00 92.31 190 HIS A CA 1
ATOM 1521 C C . HIS A 1 190 ? -9.648 -1.769 18.927 1.00 92.31 190 HIS A C 1
ATOM 1523 O O . HIS A 1 190 ? -10.562 -1.848 19.747 1.00 92.31 190 HIS A O 1
ATOM 1529 N N . LEU A 1 191 ? -9.403 -0.653 18.242 1.00 90.56 191 LEU A N 1
ATOM 1530 C CA . LEU A 1 191 ? -10.201 0.563 18.319 1.00 90.56 191 LEU A CA 1
ATOM 1531 C C . LEU A 1 191 ? -10.731 0.955 16.939 1.00 90.56 191 LEU A C 1
ATOM 1533 O O . LEU A 1 191 ? -10.099 0.752 15.902 1.00 90.56 191 LEU A O 1
ATOM 1537 N N . LEU A 1 192 ? -11.875 1.635 16.924 1.00 87.06 192 LEU A N 1
ATOM 1538 C CA . LEU A 1 192 ? -12.375 2.256 15.703 1.00 87.06 192 LEU A CA 1
ATOM 1539 C C . LEU A 1 192 ? -11.686 3.604 15.461 1.00 87.06 192 LEU A C 1
ATOM 1541 O O . LEU A 1 192 ? -11.785 4.547 16.250 1.00 87.06 192 LEU A O 1
ATOM 1545 N N . CYS A 1 193 ? -11.042 3.723 14.306 1.00 84.31 193 CYS A N 1
ATOM 1546 C CA . CYS A 1 193 ? -10.384 4.918 13.821 1.00 84.31 193 CYS A CA 1
ATOM 1547 C C . CYS A 1 193 ? -11.387 6.066 13.692 1.00 84.31 193 CYS A C 1
ATOM 1549 O O . CYS A 1 193 ? -12.324 6.072 12.882 1.00 84.31 193 CYS A O 1
ATOM 1551 N N . ARG A 1 194 ? -11.140 7.108 14.484 1.00 75.69 194 ARG A N 1
ATOM 1552 C CA . ARG A 1 194 ? -11.988 8.295 14.539 1.00 75.69 194 ARG A CA 1
ATOM 1553 C C . ARG A 1 194 ? -12.104 9.005 13.192 1.00 75.69 194 ARG A C 1
ATOM 1555 O O . ARG A 1 194 ? -13.175 9.528 12.883 1.00 75.69 194 ARG A O 1
ATOM 1562 N N . TRP A 1 195 ? -11.023 9.054 12.417 1.00 75.06 195 TRP A N 1
ATOM 1563 C CA . TRP A 1 195 ? -10.996 9.750 11.132 1.00 75.06 195 TRP A CA 1
ATOM 1564 C C . TRP A 1 195 ? -11.951 9.099 10.123 1.00 75.06 195 TRP A C 1
ATOM 1566 O O . TRP A 1 195 ? -12.834 9.770 9.582 1.00 75.06 195 TRP A O 1
ATOM 1576 N N . HIS A 1 196 ? -11.873 7.775 9.975 1.00 70.50 196 HIS A N 1
ATOM 1577 C CA . HIS A 1 196 ? -12.780 7.012 9.117 1.00 70.50 196 HIS A CA 1
ATOM 1578 C C . HIS A 1 196 ? -14.240 7.107 9.587 1.00 70.50 196 HIS A C 1
ATOM 1580 O O . HIS A 1 196 ? -15.145 7.319 8.775 1.00 70.50 196 HIS A O 1
ATOM 1586 N N . ARG A 1 197 ? -14.479 7.093 10.907 1.00 66.50 197 ARG A N 1
ATOM 1587 C CA . ARG A 1 197 ? -15.815 7.318 11.485 1.00 66.50 197 ARG A CA 1
ATOM 1588 C C . ARG A 1 197 ? -16.381 8.705 11.151 1.00 66.50 197 ARG A C 1
ATOM 1590 O O . ARG A 1 197 ? -17.553 8.811 10.800 1.00 66.50 197 ARG A O 1
ATOM 1597 N N . LYS A 1 198 ? -15.570 9.774 11.189 1.00 60.56 198 LYS A N 1
ATOM 1598 C CA . LYS A 1 198 ? -16.005 11.127 10.774 1.00 60.56 198 LYS A CA 1
ATOM 1599 C C . LYS A 1 198 ? -16.422 11.166 9.301 1.00 60.56 198 LYS A C 1
ATOM 1601 O O . LYS A 1 198 ? -17.443 11.773 8.977 1.00 60.56 198 LYS A O 1
ATOM 1606 N N . LYS A 1 199 ? -15.681 10.484 8.419 1.00 60.66 199 LYS A N 1
ATOM 1607 C CA . LYS A 1 199 ? -16.026 10.369 6.993 1.00 60.66 199 LYS A CA 1
ATOM 1608 C C . LYS A 1 199 ? -17.366 9.648 6.800 1.00 60.66 199 LYS A C 1
ATOM 1610 O O . LYS A 1 199 ? -18.183 10.101 6.001 1.00 60.66 199 LYS A O 1
ATOM 1615 N N . HIS A 1 200 ? -17.642 8.604 7.585 1.00 56.97 200 HIS A N 1
ATOM 1616 C CA . HIS A 1 200 ? -18.937 7.915 7.578 1.00 56.97 200 HIS A CA 1
ATOM 1617 C C . HIS A 1 200 ? -20.083 8.796 8.109 1.00 56.97 200 HIS A C 1
ATOM 1619 O O . HIS A 1 200 ? -21.137 8.872 7.479 1.00 56.97 200 HIS A O 1
ATOM 1625 N N . ASN A 1 201 ? -19.869 9.535 9.204 1.00 54.16 201 ASN A N 1
ATOM 1626 C CA . ASN A 1 201 ? -20.893 10.395 9.815 1.00 54.16 201 ASN A CA 1
ATOM 1627 C C . ASN A 1 201 ? -21.349 11.550 8.910 1.00 54.16 201 ASN A C 1
ATOM 1629 O O . ASN A 1 201 ? -22.468 12.035 9.054 1.00 54.16 201 ASN A O 1
ATOM 1633 N N . SER A 1 202 ? -20.554 11.954 7.914 1.00 53.38 202 SER A N 1
ATOM 1634 C CA . SER A 1 202 ? -21.009 12.907 6.889 1.00 53.38 202 SER A CA 1
ATOM 1635 C C . SER A 1 202 ? -22.251 12.423 6.110 1.00 53.38 202 SER A C 1
ATOM 1637 O O . SER A 1 202 ? -23.007 13.246 5.594 1.00 53.38 202 SER A O 1
ATOM 1639 N N . LYS A 1 203 ? -22.519 11.104 6.097 1.00 53.12 203 LYS A N 1
ATOM 1640 C CA . LYS A 1 203 ? -23.722 10.478 5.519 1.00 53.12 203 LYS A CA 1
ATOM 1641 C C . LYS A 1 203 ? -24.947 10.489 6.454 1.00 53.12 203 LYS A C 1
ATOM 1643 O O . LYS A 1 203 ? -26.033 10.119 6.016 1.00 53.12 203 LYS A O 1
ATOM 1648 N N . MET A 1 204 ? -24.826 10.949 7.709 1.00 55.03 204 MET A N 1
ATOM 1649 C CA . MET A 1 204 ? -25.960 11.079 8.648 1.00 55.03 204 MET A CA 1
ATOM 1650 C C . MET A 1 204 ? -27.037 12.057 8.160 1.00 55.03 204 MET A C 1
ATOM 1652 O O . MET A 1 204 ? -28.188 11.934 8.579 1.00 55.03 204 MET A O 1
ATOM 1656 N N . LYS A 1 205 ? -26.694 12.975 7.240 1.00 55.78 205 LYS A N 1
ATOM 1657 C CA . LYS A 1 205 ? -27.624 13.961 6.660 1.00 55.78 205 LYS A CA 1
ATOM 1658 C C . LYS A 1 205 ? -28.925 13.330 6.160 1.00 55.78 205 LYS A C 1
ATOM 1660 O O . LYS A 1 205 ? -29.989 13.898 6.363 1.00 55.78 205 LYS A O 1
ATOM 1665 N N . THR A 1 206 ? -28.839 12.150 5.552 1.00 56.72 206 THR A N 1
ATOM 1666 C CA . THR A 1 206 ? -29.991 11.476 4.942 1.00 56.72 206 THR A CA 1
ATOM 1667 C C . THR A 1 206 ? -30.807 10.663 5.952 1.00 56.72 206 THR A C 1
ATOM 1669 O O . THR A 1 206 ? -31.985 10.430 5.722 1.00 56.72 206 THR A O 1
ATOM 1672 N N . ARG A 1 207 ? -30.207 10.223 7.071 1.00 61.22 207 ARG A N 1
ATOM 1673 C CA . ARG A 1 207 ? -30.866 9.312 8.029 1.00 61.22 207 ARG A CA 1
ATOM 1674 C C . ARG A 1 207 ? -31.669 10.022 9.114 1.00 61.22 207 ARG A C 1
ATOM 1676 O O . ARG A 1 207 ? -32.657 9.466 9.564 1.00 61.22 207 ARG A O 1
ATOM 1683 N N . LEU A 1 208 ? -31.249 11.218 9.529 1.00 66.56 208 LEU A N 1
ATOM 1684 C CA . LEU A 1 208 ? -31.907 11.948 10.622 1.00 66.56 208 LEU A CA 1
ATOM 1685 C C . LEU A 1 208 ? -32.905 13.013 10.141 1.00 66.56 208 LEU A C 1
ATOM 1687 O O . LEU A 1 208 ? -33.578 13.623 10.961 1.00 66.56 208 LEU A O 1
ATOM 1691 N N . ASN A 1 209 ? -33.002 13.251 8.827 1.00 71.38 209 ASN A N 1
ATOM 1692 C CA . ASN A 1 209 ? -33.883 14.263 8.226 1.00 71.38 209 ASN A CA 1
ATOM 1693 C C . ASN A 1 209 ? -33.756 15.664 8.876 1.00 71.38 209 ASN A C 1
ATOM 1695 O O . ASN A 1 209 ? -34.731 16.394 9.036 1.00 71.38 209 ASN A O 1
ATOM 1699 N N . LEU A 1 210 ? -32.539 16.032 9.288 1.00 75.19 210 LEU A N 1
ATOM 1700 C CA . LEU A 1 210 ? -32.252 17.288 9.983 1.00 75.19 210 LEU A CA 1
ATOM 1701 C C . LEU A 1 210 ? -31.789 18.376 9.012 1.00 75.19 210 LEU A C 1
ATOM 1703 O O . LEU A 1 210 ? -31.227 18.106 7.948 1.00 75.19 210 LEU A O 1
ATOM 1707 N N . SER A 1 211 ? -31.939 19.637 9.425 1.00 79.81 211 SER A N 1
ATOM 1708 C CA . SER A 1 211 ? -31.350 20.762 8.695 1.00 79.81 211 SER A CA 1
ATOM 1709 C C . SER A 1 211 ? -29.818 20.678 8.688 1.00 79.81 211 SER A C 1
ATOM 1711 O O . SER A 1 211 ? -29.187 20.248 9.658 1.00 79.81 211 SER A O 1
ATOM 1713 N N . GLY A 1 212 ? -29.189 21.156 7.608 1.00 78.38 212 GLY A N 1
ATOM 1714 C CA . GLY A 1 212 ? -27.727 21.166 7.491 1.00 78.38 212 GLY A CA 1
ATOM 1715 C C . GLY A 1 212 ? -27.026 21.921 8.629 1.00 78.38 212 GLY A C 1
ATOM 1716 O O . GLY A 1 212 ? -25.953 21.506 9.061 1.00 78.38 212 GLY A O 1
ATOM 1717 N N . LYS A 1 213 ? -27.658 22.979 9.160 1.00 83.88 213 LYS A N 1
ATOM 1718 C CA . LYS A 1 213 ? -27.166 23.725 10.326 1.00 83.88 213 LYS A CA 1
ATOM 1719 C C . LYS A 1 213 ? -27.118 22.839 11.574 1.00 83.88 213 LYS A C 1
ATOM 1721 O O . LYS A 1 213 ? -26.068 22.755 12.204 1.00 83.88 213 LYS A O 1
ATOM 1726 N N . ARG A 1 214 ? -28.205 22.121 11.877 1.00 82.94 214 ARG A N 1
ATOM 1727 C CA . ARG A 1 214 ? -28.280 21.243 13.054 1.00 82.94 214 ARG A CA 1
ATOM 1728 C C . ARG A 1 214 ? -27.300 20.074 12.968 1.00 82.94 214 ARG A C 1
ATOM 1730 O O . ARG A 1 214 ? -26.654 19.734 13.950 1.00 82.94 214 ARG A O 1
ATOM 1737 N N . ILE A 1 215 ? -27.113 19.506 11.778 1.00 79.50 215 ILE A N 1
ATOM 1738 C CA . ILE A 1 215 ? -26.109 18.454 11.563 1.00 79.50 215 ILE A CA 1
ATOM 1739 C C . ILE A 1 215 ? -24.694 18.972 11.833 1.00 79.50 215 ILE A C 1
ATOM 1741 O O . ILE A 1 215 ? -23.897 18.272 12.451 1.00 79.50 215 ILE A O 1
ATOM 1745 N N . ASN A 1 216 ? -24.375 20.195 11.404 1.00 81.75 216 ASN A N 1
ATOM 1746 C CA . ASN A 1 216 ? -23.069 20.789 11.683 1.00 81.75 216 ASN A CA 1
ATOM 1747 C C . ASN A 1 216 ? -22.863 21.042 13.186 1.00 81.75 216 ASN A C 1
ATOM 1749 O O . ASN A 1 216 ? -21.765 20.809 13.687 1.00 81.75 216 ASN A O 1
ATOM 1753 N N . GLU A 1 217 ? -23.907 21.458 13.909 1.00 85.38 217 GLU A N 1
ATOM 1754 C CA . GLU A 1 217 ? -23.877 21.588 15.373 1.00 85.38 217 GLU A CA 1
ATOM 1755 C C . GLU A 1 217 ? -23.605 20.235 16.045 1.00 85.38 217 GLU A C 1
ATOM 1757 O O . GLU A 1 217 ? -22.656 20.123 16.818 1.00 85.38 217 GLU A O 1
ATOM 1762 N N . LEU A 1 218 ? -24.344 19.181 15.680 1.00 83.50 218 LEU A N 1
ATOM 1763 C CA . LEU A 1 218 ? -24.136 17.830 16.216 1.00 83.50 218 LEU A CA 1
ATOM 1764 C C . LEU A 1 218 ? -22.735 17.287 15.894 1.00 83.50 218 LEU A C 1
ATOM 1766 O O . LEU A 1 218 ? -22.076 16.710 16.756 1.00 83.50 218 LEU A O 1
ATOM 1770 N N . LEU A 1 219 ? -22.227 17.507 14.677 1.00 80.75 219 LEU A N 1
ATOM 1771 C CA . LEU A 1 219 ? -20.861 17.121 14.303 1.00 80.75 219 LEU A CA 1
ATOM 1772 C C . LEU A 1 219 ? -19.797 17.889 15.099 1.00 80.75 219 LEU A C 1
ATOM 1774 O O . LEU A 1 219 ? -18.745 17.319 15.409 1.00 80.75 219 LEU A O 1
ATOM 1778 N N . SER A 1 220 ? -20.057 19.157 15.427 1.00 84.38 220 SER A N 1
ATOM 1779 C CA . SER A 1 220 ? -19.194 19.974 16.283 1.00 84.38 220 SER A CA 1
ATOM 1780 C C . SER A 1 220 ? -19.195 19.451 17.719 1.00 84.38 220 SER A C 1
ATOM 1782 O O . SER A 1 220 ? -18.126 19.192 18.268 1.00 84.38 220 SER A O 1
ATOM 1784 N N . MET A 1 221 ? -20.375 19.178 18.286 1.00 83.56 221 MET A N 1
ATOM 1785 C CA . MET A 1 221 ? -20.520 18.595 19.625 1.00 83.56 221 MET A CA 1
ATOM 1786 C C . MET A 1 221 ? -19.824 17.239 19.728 1.00 83.56 221 MET A C 1
ATOM 1788 O O . MET A 1 221 ? -19.017 17.030 20.625 1.00 83.56 221 MET A O 1
ATOM 1792 N N . TRP A 1 222 ? -20.041 16.354 18.756 1.00 81.88 222 TRP A N 1
ATOM 1793 C CA . TRP A 1 222 ? -19.334 15.078 18.658 1.00 81.88 222 TRP A CA 1
ATOM 1794 C C . TRP A 1 222 ? -17.818 15.252 18.546 1.00 81.88 222 TRP A C 1
ATOM 1796 O O . TRP A 1 222 ? -17.030 14.520 19.143 1.00 81.88 222 TRP A O 1
ATOM 1806 N N . THR A 1 223 ? -17.376 16.223 17.748 1.00 81.12 223 THR A N 1
ATOM 1807 C CA . THR A 1 223 ? -15.951 16.505 17.583 1.00 81.12 223 THR A CA 1
ATOM 1808 C C . THR A 1 223 ? -15.337 17.021 18.879 1.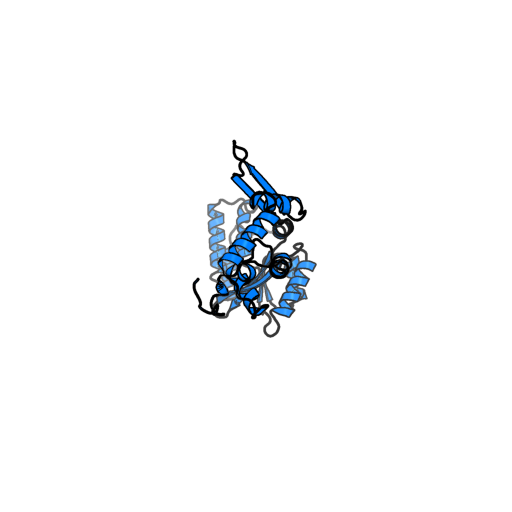00 81.12 223 THR A C 1
ATOM 1810 O O . THR A 1 223 ? -14.239 16.578 19.205 1.00 81.12 223 THR A O 1
ATOM 1813 N N . SER A 1 224 ? -16.046 17.877 19.612 1.00 85.19 224 SER A N 1
ATOM 1814 C CA . SER A 1 224 ? -15.668 18.352 20.943 1.00 85.19 224 SER A CA 1
ATOM 1815 C C . SER A 1 224 ? -15.584 17.190 21.926 1.00 85.19 224 SER A C 1
ATOM 1817 O O . SER A 1 224 ? -14.514 16.949 22.472 1.00 85.19 224 SER A O 1
ATOM 1819 N N . ALA A 1 225 ? -16.648 16.388 22.039 1.00 84.31 225 ALA A N 1
ATOM 1820 C CA . ALA A 1 225 ? -16.702 15.253 22.953 1.00 84.31 225 ALA A CA 1
ATOM 1821 C C . ALA A 1 225 ? -15.544 14.279 22.730 1.00 84.31 225 ALA A C 1
ATOM 1823 O O . ALA A 1 225 ? -14.902 13.855 23.671 1.00 84.31 225 ALA A O 1
ATOM 1824 N N . VAL A 1 226 ? -15.202 13.976 21.477 1.00 76.50 226 VAL A N 1
ATOM 1825 C CA . VAL A 1 226 ? -14.108 13.035 21.210 1.00 76.50 226 VAL A CA 1
ATOM 1826 C C . VAL A 1 226 ? -12.711 13.703 21.293 1.00 76.50 226 VAL A C 1
ATOM 1828 O O . VAL A 1 226 ? -11.722 12.997 21.426 1.00 76.50 226 VAL A O 1
ATOM 1831 N N . HIS A 1 227 ? -12.565 15.031 21.139 1.00 80.31 227 HIS A N 1
ATOM 1832 C CA . HIS A 1 227 ? -11.246 15.713 21.239 1.00 80.31 227 HIS A CA 1
ATOM 1833 C C . HIS A 1 227 ? -10.897 16.157 22.655 1.00 80.31 227 HIS A C 1
ATOM 1835 O O . HIS A 1 227 ? -9.718 16.279 22.958 1.00 80.31 227 HIS A O 1
ATOM 1841 N N . ASN A 1 228 ? -11.904 16.404 23.485 1.00 85.56 228 ASN A N 1
ATOM 1842 C CA . ASN A 1 228 ? -11.732 16.908 24.841 1.00 85.56 228 ASN A CA 1
ATOM 1843 C C . ASN A 1 228 ? -11.833 15.795 25.892 1.00 85.56 228 ASN A C 1
ATOM 1845 O O . ASN A 1 228 ? -11.947 16.096 27.074 1.00 85.56 228 ASN A O 1
ATOM 1849 N N . SER A 1 229 ? -11.802 14.528 25.467 1.00 85.50 229 SER A N 1
ATOM 1850 C CA . SER A 1 229 ? -11.754 13.373 26.361 1.00 85.50 229 SER A CA 1
ATOM 1851 C C . SER A 1 229 ? -10.365 12.756 26.339 1.00 85.50 229 SER A C 1
ATOM 1853 O O . SER A 1 229 ? -9.973 12.138 25.347 1.00 85.50 229 SER A O 1
ATOM 1855 N N . PHE A 1 230 ? -9.620 12.957 27.425 1.00 80.00 230 PHE A N 1
ATOM 1856 C CA . PHE A 1 230 ? -8.273 12.413 27.607 1.00 80.00 230 PHE A CA 1
ATOM 1857 C C . PHE A 1 230 ? -8.285 11.141 28.458 1.00 80.00 230 PHE A C 1
ATOM 1859 O O . PHE A 1 230 ? -7.349 10.345 28.388 1.00 80.00 230 PHE A O 1
ATOM 1866 N N . THR A 1 231 ? -9.356 10.938 29.223 1.00 85.38 231 THR A N 1
ATOM 1867 C CA . THR A 1 231 ? -9.616 9.756 30.043 1.00 85.38 231 THR A CA 1
ATOM 1868 C C . THR A 1 231 ? -10.964 9.119 29.692 1.00 85.38 231 THR A C 1
ATOM 1870 O O . THR A 1 231 ? -11.770 9.686 28.949 1.00 85.38 231 THR A O 1
ATOM 1873 N N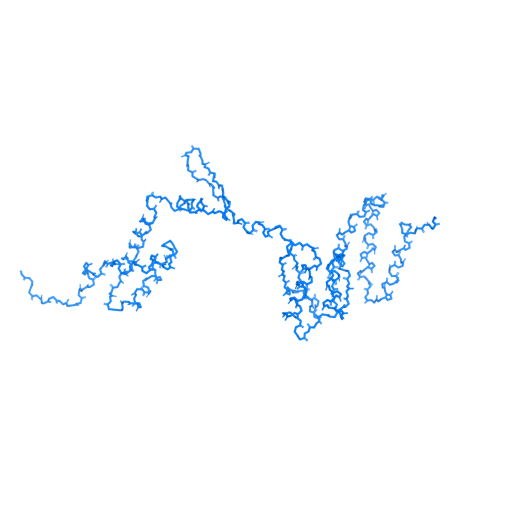 . GLU A 1 232 ? -11.205 7.914 30.213 1.00 80.88 232 GLU A N 1
ATOM 1874 C CA . GLU A 1 232 ? -12.492 7.226 30.072 1.00 80.88 232 GLU A CA 1
ATOM 1875 C C . GLU A 1 232 ? -13.624 7.980 30.787 1.00 80.88 232 GLU A C 1
ATOM 1877 O O . GLU A 1 232 ? -14.723 8.083 30.247 1.00 80.88 232 GLU A O 1
ATOM 1882 N N . ASP A 1 233 ? -13.341 8.591 31.938 1.00 88.12 233 ASP A N 1
ATOM 1883 C CA . ASP A 1 233 ? -14.310 9.415 32.666 1.00 88.12 233 ASP A CA 1
ATOM 1884 C C . ASP A 1 233 ? -14.685 10.667 31.864 1.00 88.12 233 ASP A C 1
ATOM 1886 O O . ASP A 1 233 ? -15.872 10.910 31.630 1.00 88.12 233 ASP A O 1
ATOM 1890 N N . ASP A 1 234 ? -13.692 11.387 31.317 1.00 87.56 234 ASP A N 1
ATOM 1891 C CA . ASP A 1 234 ? -13.959 12.524 30.424 1.00 87.56 234 ASP A CA 1
ATOM 1892 C C . ASP A 1 234 ? -14.791 12.088 29.209 1.00 87.56 234 ASP A C 1
ATOM 1894 O O . ASP A 1 234 ? -15.591 12.856 28.673 1.00 87.56 234 ASP A O 1
ATOM 1898 N N . TRP A 1 235 ? -14.558 10.875 28.689 1.00 85.75 235 TRP A N 1
ATOM 1899 C CA . TRP A 1 235 ? -15.343 10.316 27.588 1.00 85.75 235 TRP A CA 1
ATOM 1900 C C . TRP A 1 235 ? -16.784 10.074 28.005 1.00 85.75 235 TRP A C 1
ATOM 1902 O O . TRP A 1 235 ? -17.686 10.518 27.299 1.00 85.75 235 TRP A O 1
ATOM 1912 N N . ASN A 1 236 ? -17.006 9.415 29.137 1.00 86.94 236 ASN A N 1
ATOM 1913 C CA . ASN A 1 236 ? -18.339 9.087 29.622 1.00 86.94 236 ASN A CA 1
ATOM 1914 C C . ASN A 1 236 ? -19.168 10.352 29.881 1.00 86.94 236 ASN A C 1
ATOM 1916 O O . ASN A 1 236 ? -20.316 10.426 29.438 1.00 86.94 236 ASN A O 1
ATOM 1920 N N . GLU A 1 237 ? -18.580 11.377 30.501 1.00 89.88 237 GLU A N 1
ATOM 1921 C CA . GLU A 1 237 ? -19.244 12.664 30.736 1.00 89.88 237 GLU A CA 1
ATOM 1922 C C . GLU A 1 237 ? -19.568 13.394 29.425 1.00 89.88 237 GLU A C 1
ATOM 1924 O O . GLU A 1 237 ? -20.723 13.739 29.152 1.00 89.88 237 GLU A O 1
ATOM 1929 N N . ASN A 1 238 ? -18.566 13.585 28.563 1.00 88.00 238 ASN A N 1
ATOM 1930 C CA . ASN A 1 238 ? -18.753 14.296 27.300 1.00 88.00 238 ASN A CA 1
ATOM 1931 C C . ASN A 1 238 ? -19.702 13.551 26.347 1.00 88.00 238 ASN A C 1
ATOM 1933 O O . ASN A 1 238 ? -20.473 14.173 25.606 1.00 88.00 238 ASN A O 1
ATOM 1937 N N . PHE A 1 239 ? -19.656 12.217 26.349 1.00 86.88 239 PHE A N 1
ATOM 1938 C CA . PHE A 1 239 ? -20.551 11.381 25.563 1.00 86.88 239 PHE A CA 1
ATOM 1939 C C . PHE A 1 239 ? -21.979 11.442 26.094 1.00 86.88 239 PHE A C 1
ATOM 1941 O O . PHE A 1 239 ? -22.888 11.558 25.279 1.00 86.88 239 PHE A O 1
ATOM 1948 N N . ALA A 1 240 ? -22.198 11.446 27.412 1.00 87.56 240 ALA A N 1
ATOM 1949 C CA . ALA A 1 240 ? -23.533 11.597 27.990 1.00 87.56 240 ALA A CA 1
ATOM 1950 C C . ALA A 1 240 ? -24.198 12.916 27.557 1.00 87.56 240 ALA A C 1
ATOM 1952 O O . ALA A 1 240 ? -25.368 12.922 27.176 1.00 87.56 240 ALA A O 1
ATOM 1953 N N . ILE A 1 241 ? -23.440 14.018 27.504 1.00 88.62 241 ILE A N 1
ATOM 1954 C CA . ILE A 1 241 ? -23.929 15.318 27.004 1.00 88.62 241 ILE A CA 1
ATOM 1955 C C . ILE A 1 241 ? -24.350 15.232 25.527 1.00 88.62 241 ILE A C 1
ATOM 1957 O O . ILE A 1 241 ? -25.378 15.785 25.121 1.00 88.62 241 ILE A O 1
ATOM 1961 N N . PHE A 1 242 ? -23.555 14.545 24.703 1.00 86.81 242 PHE A N 1
ATOM 1962 C CA . PHE A 1 242 ? -23.855 14.360 23.284 1.00 86.81 242 PHE A CA 1
ATOM 1963 C C . PHE A 1 242 ? -25.023 13.391 23.045 1.00 86.81 242 PHE A C 1
ATOM 1965 O O . PHE A 1 242 ? -25.888 13.663 22.217 1.00 86.81 242 PHE A O 1
ATOM 1972 N N . ALA A 1 243 ? -25.067 12.270 23.762 1.00 84.44 243 ALA A N 1
ATOM 1973 C CA . ALA A 1 243 ? -26.120 11.268 23.655 1.00 84.44 243 ALA A CA 1
ATOM 1974 C C . ALA A 1 243 ? -27.455 11.785 24.210 1.00 84.44 243 ALA A C 1
ATOM 1976 O O . ALA A 1 243 ? -28.506 11.412 23.702 1.00 84.44 243 ALA A O 1
ATOM 1977 N N . GLY A 1 244 ? -27.423 12.705 25.179 1.00 85.88 244 GLY A N 1
ATOM 1978 C CA . GLY A 1 244 ? -28.596 13.391 25.728 1.00 85.88 244 GLY A CA 1
ATOM 1979 C C . GLY A 1 244 ? -29.307 14.343 24.759 1.00 85.88 244 GLY A C 1
ATOM 1980 O O . GLY A 1 244 ? -30.309 14.950 25.130 1.00 85.88 244 GLY A O 1
ATOM 1981 N N . GLN A 1 245 ? -28.810 14.516 23.529 1.00 85.50 245 GLN A N 1
ATOM 1982 C CA . GLN A 1 245 ? -29.511 15.306 22.519 1.00 85.50 245 GLN A CA 1
ATOM 1983 C C . GLN A 1 245 ? -30.822 14.611 22.105 1.00 85.50 245 GLN A C 1
ATOM 1985 O O . GLN A 1 245 ? -30.831 13.389 21.938 1.00 85.50 245 GLN A O 1
ATOM 1990 N N . PRO A 1 246 ? -31.919 15.366 21.897 1.00 82.81 246 PRO A N 1
ATOM 1991 C CA . PRO A 1 246 ? -33.244 14.802 21.626 1.00 82.81 246 PRO A CA 1
ATOM 1992 C C . PRO A 1 246 ? -33.275 13.902 20.385 1.00 82.81 246 PRO A C 1
ATOM 1994 O O . PRO A 1 246 ? -34.077 12.983 20.312 1.00 82.81 246 PRO A O 1
ATOM 1997 N N . GLU A 1 247 ? -32.369 14.109 19.429 1.00 79.06 247 GLU A N 1
ATOM 1998 C CA . GLU A 1 247 ? -32.254 13.286 18.222 1.00 79.06 247 GLU A CA 1
ATOM 1999 C C . GLU A 1 247 ? -31.736 11.858 18.465 1.00 79.06 247 GLU A C 1
ATOM 2001 O O . GLU A 1 247 ? -31.808 11.029 17.558 1.00 79.06 247 GLU A O 1
ATOM 2006 N N . PHE A 1 248 ? -31.192 11.571 19.651 1.00 76.19 248 PHE A N 1
ATOM 2007 C CA . PHE A 1 248 ? -30.667 10.254 20.031 1.00 76.19 248 PHE A CA 1
ATOM 2008 C C . PHE A 1 248 ? -31.438 9.610 21.188 1.00 76.19 248 PHE A C 1
ATOM 2010 O O . PHE A 1 248 ? -31.102 8.502 21.602 1.00 76.19 248 PHE A O 1
ATOM 2017 N N . GLN A 1 249 ? -32.468 10.288 21.695 1.00 76.88 249 GLN A N 1
ATOM 2018 C CA . GLN A 1 249 ? -33.398 9.736 22.670 1.00 76.88 249 GLN A CA 1
ATOM 2019 C C . GLN A 1 249 ? -34.464 8.954 21.896 1.00 76.88 249 GLN A C 1
ATOM 2021 O O . GLN A 1 249 ? -35.409 9.533 21.365 1.00 76.88 249 GLN A O 1
ATOM 2026 N N . PHE A 1 250 ? -34.270 7.645 21.752 1.00 59.66 250 PHE A N 1
ATOM 2027 C CA . PHE A 1 250 ? -35.314 6.777 21.216 1.00 59.66 250 PHE A CA 1
ATOM 2028 C C . PHE A 1 250 ? -36.365 6.584 22.314 1.00 59.66 250 PHE A C 1
ATOM 2030 O O . PHE A 1 250 ? -36.030 6.103 23.393 1.00 59.66 250 PHE A O 1
ATOM 2037 N N . GLU A 1 251 ? -37.611 6.995 22.068 1.00 53.06 251 GLU A N 1
ATOM 2038 C CA . GLU A 1 251 ? -38.729 6.549 22.901 1.00 53.06 251 GLU A CA 1
ATOM 2039 C C . GLU A 1 251 ? -38.886 5.041 22.681 1.00 53.06 251 GLU A C 1
ATOM 2041 O O . GLU A 1 251 ? -38.977 4.592 21.535 1.00 53.06 251 GLU A O 1
ATOM 2046 N N . ASP A 1 252 ? -38.858 4.268 23.767 1.00 47.66 252 ASP A N 1
ATOM 2047 C CA . ASP A 1 252 ? -39.163 2.839 23.743 1.00 47.66 252 ASP A CA 1
ATOM 2048 C C . ASP A 1 252 ? -40.600 2.661 23.223 1.00 47.66 252 ASP A C 1
ATOM 2050 O O . ASP A 1 252 ? -41.571 2.896 23.947 1.00 47.66 252 ASP A O 1
ATOM 2054 N N . GLY A 1 253 ? -40.724 2.323 21.937 1.00 40.19 253 GLY A N 1
ATOM 2055 C CA . GLY A 1 253 ? -41.977 1.958 21.273 1.00 40.19 253 GLY A CA 1
ATOM 2056 C C . GLY A 1 253 ? -42.245 0.465 21.342 1.00 40.19 253 GLY A C 1
ATOM 2057 O O . GLY A 1 253 ? -41.287 -0.311 21.119 1.00 40.19 253 GLY A O 1
#

Solvent-accessible surface area (backbone atoms only — not comparable to full-atom values): 15272 Å² total; per-residue (Å²): 135,86,93,67,82,85,64,90,77,62,57,84,73,38,70,77,51,56,54,84,50,70,81,71,51,46,60,51,67,72,78,44,63,63,85,77,60,51,54,68,61,51,51,51,53,48,43,69,78,37,67,94,52,71,81,50,69,68,44,44,45,52,48,50,52,50,52,43,49,61,74,40,65,87,45,52,75,63,55,52,50,50,56,55,48,70,75,36,88,58,44,48,72,52,75,41,60,47,97,87,71,46,81,73,46,81,47,74,44,55,44,69,62,59,53,52,71,72,30,51,72,51,75,45,70,45,69,50,98,83,75,46,74,43,87,68,52,70,48,76,28,88,54,94,42,38,69,49,36,32,53,51,51,46,50,44,44,70,70,72,30,74,91,56,70,65,65,62,46,69,41,60,93,48,65,34,51,51,53,24,42,52,71,72,41,65,82,30,47,79,43,71,28,65,68,54,50,53,64,56,55,68,59,46,58,76,77,69,76,56,57,73,68,59,52,53,50,52,52,47,49,52,49,46,28,67,69,72,30,90,48,71,66,44,33,54,54,37,43,49,64,57,52,67,37,74,93,63,58,76,79,92,125